Protein AF-0000000077039462 (afdb_homodimer)

Sequence (284 aa):
MQKVILPFLSGFLAALFFREATLALLHTADLIAAAGFSTQPFAPLGIPEFVANALISACFAIPMAWLLRVSPEREAPWIGALLFGGIVLTAARVFAIDPLRGLWPSGNMMPVLAAGFAANAVWGFGALVFMRAFMSDDAGEDMQKVILPFLSGFLAALFFREATLALLHTADLIAAAGFSTQPFAPLGIPEFVANALISACFAIPMAWLLRVSPEREAPWIGALLFGGIVLTAARVFAIDPLRGLWPSGNMMPVLAAGFAANAVWGFGALVFMRAFMSDDAGED

Foldseek 3Di:
DCLLVLLLVQLLVLLVPQLLVLQQVCVVVVLDVDHRQAQQQQPPVGGGPSNVLSNVRSNLSNVLCVVQVDDLVDDQPQVSLLCCQLPVVLCCCQPPRCVVVVHHDDDDCPSVSVSNSNSRSRSSNRSSVSSNVVNVVVVVVD/DCLLVLLLVQLLVLLVPQLLVLQQVCVVVVLDVDHRQAQQQQPPVGGGPSNVLSNVSSNLSNVLCVVQVDDLVDDQPQVSLLCCQLPVVLCCCQPPRCVVVVHHDDDDCPSVSVSNSNSRSRSSNRSSVSSNVVNVVVVVVD

Secondary structure (DSSP, 8-state):
-HHHHHHHHHHHHHIIIIIHHHHHHHHHTTS-SSPSS--SEETTTTEEHHHHHHHHHHHHHHHHHHHTT--TTS---HHHHHHIIIIIIHHHIIIIIHHHTT----S--HHHHHHHHHHHHHHHHHHHHHHHHHHHHHHTT-/-HHHHHHHHHHHHHIIIIIHHHHHHHHHTTS-SSPSS--SEETTTTEEHHHHHHHHHHHHHHHHHHHTT--TTS---HHHHHHIIIIIIHHHIIIIIHHHTT----S--HHHHHHHHHHHHHHHHHHHHHHHHHHHHHHTT-

Solvent-accessible surface area (backbone atoms only — not comparable to full-atom values): 13965 Å² total; per-residue (Å²): 108,71,75,48,50,47,31,28,52,17,15,30,50,9,32,55,27,29,18,27,22,41,35,32,49,39,22,70,69,66,69,41,86,62,61,38,66,41,68,54,62,32,79,86,79,58,44,36,32,44,58,54,51,16,55,56,45,8,57,53,25,32,57,48,39,61,75,65,58,70,48,85,86,40,64,71,56,59,66,58,29,25,47,46,19,19,46,53,51,37,48,45,39,65,72,44,50,30,50,75,66,69,48,65,96,66,80,86,46,59,62,58,49,52,50,45,27,52,20,27,16,41,18,21,41,32,20,49,37,42,41,38,23,54,48,50,39,54,57,58,74,106,109,71,74,47,50,47,30,27,52,18,15,30,50,8,31,56,26,29,18,28,23,42,35,32,50,37,22,69,69,66,69,40,86,60,60,38,64,42,67,55,62,32,78,86,78,59,44,35,33,44,58,54,50,17,54,55,45,8,59,53,25,34,58,48,39,62,73,65,57,68,48,85,85,40,66,71,57,58,66,58,28,24,47,47,18,20,47,53,51,38,48,44,38,66,71,43,52,30,51,74,66,69,47,63,95,64,80,87,46,58,61,59,48,52,51,43,26,52,21,26,15,41,19,22,40,31,19,50,37,42,42,39,23,55,49,49,39,56,57,57,73,106

Nearest PDB structures (foldseek):
  4pir-assembly1_E  TM=2.079E-01  e=4.501E+00  Mus musculus
  8b17-assembly1_A  TM=2.547E-01  e=8.920E+00  Escherichia coli
  4pir-assembly1_E  TM=2.079E-01  e=3.740E+00  Mus musculus

Organism: Burkholderia multivorans (strain ATCC 17616 / 249) (NCBI:txid395019)

pLDDT: mean 91.42, std 10.92, range [45.16, 98.94]

Structure (mmCIF, N/CA/C/O backbone):
data_AF-0000000077039462-model_v1
#
loop_
_entity.id
_entity.type
_entity.pdbx_description
1 polymer 'ABC-type transport system permease component'
#
loop_
_atom_site.group_PDB
_atom_site.id
_atom_site.type_symbol
_atom_site.label_atom_id
_atom_site.label_alt_id
_atom_site.label_comp_id
_atom_site.label_asym_id
_atom_site.label_entity_id
_atom_site.label_seq_id
_atom_site.pdbx_PDB_ins_code
_atom_site.Cartn_x
_atom_site.Cartn_y
_atom_site.Cartn_z
_atom_site.occupancy
_atom_site.B_iso_or_equiv
_atom_site.auth_seq_id
_atom_site.auth_comp_id
_atom_site.auth_asym_id
_atom_site.auth_atom_id
_atom_site.pdbx_PDB_model_num
ATOM 1 N N . MET A 1 1 ? 14.711 11.125 18.922 1 50.84 1 MET A N 1
ATOM 2 C CA . MET A 1 1 ? 14.242 9.758 18.719 1 50.84 1 MET A CA 1
ATOM 3 C C . MET A 1 1 ? 13.102 9.719 17.703 1 50.84 1 MET A C 1
ATOM 5 O O . MET A 1 1 ? 13.117 8.906 16.781 1 50.84 1 MET A O 1
ATOM 9 N N . GLN A 1 2 ? 12.25 10.672 17.688 1 70.94 2 GLN A N 1
ATOM 10 C CA . GLN A 1 2 ? 11.094 10.766 16.812 1 70.94 2 GLN A CA 1
ATOM 11 C C . GLN A 1 2 ? 11.523 11.008 15.367 1 70.94 2 GLN A C 1
ATOM 13 O O . GLN A 1 2 ? 10.898 10.5 14.43 1 70.94 2 GLN A O 1
ATOM 18 N N . LYS A 1 3 ? 12.789 11.375 15.367 1 87 3 LYS A N 1
ATOM 19 C CA . LYS A 1 3 ? 13.281 11.766 14.047 1 87 3 LYS A CA 1
ATOM 20 C C . LYS A 1 3 ? 13.781 10.547 13.266 1 87 3 LYS A C 1
ATOM 22 O O . LYS A 1 3 ? 13.922 10.602 12.047 1 87 3 LYS A O 1
ATOM 27 N N . VAL A 1 4 ? 13.977 9.516 13.945 1 91.62 4 VAL A N 1
ATOM 28 C CA . VAL A 1 4 ? 14.5 8.305 13.312 1 91.62 4 VAL A CA 1
ATOM 29 C C . VAL A 1 4 ? 13.398 7.254 13.219 1 91.62 4 VAL A C 1
ATOM 31 O O . VAL A 1 4 ? 13.297 6.535 12.227 1 91.62 4 VAL A O 1
ATOM 34 N N . ILE A 1 5 ? 12.617 7.188 14.203 1 96.06 5 ILE A N 1
ATOM 35 C CA . ILE A 1 5 ? 11.625 6.129 14.312 1 96.06 5 ILE A CA 1
ATOM 36 C C . ILE A 1 5 ? 10.539 6.32 13.25 1 96.06 5 ILE A C 1
ATOM 38 O O . ILE A 1 5 ? 10.117 5.359 12.609 1 96.06 5 ILE A O 1
ATOM 42 N N . LEU A 1 6 ? 10.156 7.559 13.086 1 96.94 6 LEU A N 1
ATOM 43 C CA . LEU A 1 6 ? 9.07 7.828 12.156 1 96.94 6 LEU 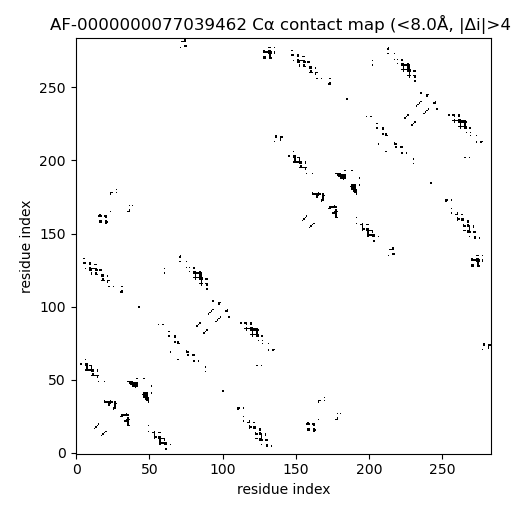A CA 1
ATOM 44 C C . LEU A 1 6 ? 9.469 7.461 10.734 1 96.94 6 LEU A C 1
ATOM 46 O O . LEU A 1 6 ? 8.766 6.707 10.055 1 96.94 6 LEU A O 1
ATOM 50 N N . PRO A 1 7 ? 10.625 7.988 10.336 1 98.12 7 PRO A N 1
ATOM 51 C CA . PRO A 1 7 ? 11.023 7.586 8.984 1 98.12 7 PRO A CA 1
ATOM 52 C C . PRO A 1 7 ? 11.281 6.082 8.867 1 98.12 7 PRO A C 1
ATOM 54 O O . PRO A 1 7 ? 10.922 5.469 7.863 1 98.12 7 PRO A O 1
ATOM 57 N N . PHE A 1 8 ? 11.859 5.492 9.875 1 98.69 8 PHE A N 1
ATOM 58 C CA . PHE A 1 8 ? 12.125 4.059 9.852 1 98.69 8 PHE A CA 1
ATOM 59 C C . PHE A 1 8 ? 10.828 3.268 9.703 1 98.69 8 PHE A C 1
ATOM 61 O O . PHE A 1 8 ? 10.727 2.391 8.844 1 98.69 8 PHE A O 1
ATOM 68 N N . LEU A 1 9 ? 9.867 3.592 10.492 1 98.5 9 LEU A N 1
ATOM 69 C CA . LEU A 1 9 ? 8.578 2.908 10.453 1 98.5 9 LEU A CA 1
ATOM 70 C C . LEU A 1 9 ? 7.879 3.141 9.117 1 98.5 9 LEU A C 1
ATOM 72 O O . LEU A 1 9 ? 7.297 2.213 8.547 1 98.5 9 LEU A O 1
ATOM 76 N N . SER A 1 10 ? 7.926 4.324 8.664 1 98.75 10 SER A N 1
ATOM 77 C CA . SER A 1 10 ? 7.289 4.684 7.402 1 98.75 10 SER A CA 1
ATOM 78 C C . SER A 1 10 ? 7.91 3.928 6.234 1 98.75 10 SER A C 1
ATOM 80 O O . SER A 1 10 ? 7.199 3.434 5.355 1 98.75 10 SER A O 1
ATOM 82 N N . GLY A 1 11 ? 9.25 3.885 6.266 1 98.81 11 GLY A N 1
ATOM 83 C CA . GLY A 1 11 ? 9.945 3.129 5.234 1 98.81 11 GLY A CA 1
ATOM 84 C C . GLY A 1 11 ? 9.617 1.646 5.262 1 98.81 11 GLY A C 1
ATOM 85 O O . GLY A 1 11 ? 9.469 1.019 4.211 1 98.81 11 GLY A O 1
ATOM 86 N N . PHE A 1 12 ? 9.516 1.121 6.449 1 98.88 12 PHE A N 1
ATOM 87 C CA . PHE A 1 12 ? 9.172 -0.286 6.625 1 98.88 12 PHE A CA 1
ATOM 88 C C . PHE A 1 12 ? 7.785 -0.58 6.059 1 98.88 12 PHE A C 1
ATOM 90 O O . PHE A 1 12 ? 7.613 -1.514 5.273 1 98.88 12 PHE A O 1
ATOM 97 N N . LEU A 1 13 ? 6.844 0.212 6.422 1 98.81 13 LEU A N 1
ATOM 98 C CA . LEU A 1 13 ? 5.473 0.024 5.965 1 98.81 13 LEU A CA 1
ATOM 99 C C . LEU A 1 13 ? 5.359 0.258 4.461 1 98.81 13 LEU A C 1
ATOM 101 O O . LEU A 1 13 ? 4.59 -0.42 3.779 1 98.81 13 LEU A O 1
ATOM 105 N N . ALA A 1 14 ? 6.137 1.18 3.971 1 98.94 14 ALA A N 1
ATOM 106 C CA . ALA A 1 14 ? 6.113 1.468 2.539 1 98.94 14 ALA A CA 1
ATOM 107 C C . ALA A 1 14 ? 6.602 0.267 1.73 1 98.94 14 ALA A C 1
ATOM 109 O O . ALA A 1 14 ? 6.113 0.016 0.626 1 98.94 14 ALA A O 1
ATOM 110 N N . ALA A 1 15 ? 7.562 -0.417 2.246 1 98.75 15 ALA A N 1
ATOM 111 C CA . ALA A 1 15 ? 8.062 -1.608 1.563 1 98.75 15 ALA A CA 1
ATOM 112 C C . ALA A 1 15 ? 6.977 -2.678 1.469 1 98.75 15 ALA A C 1
ATOM 114 O O . ALA A 1 15 ? 6.812 -3.312 0.425 1 98.75 15 ALA A O 1
ATOM 115 N N . LEU A 1 16 ? 6.203 -2.789 2.527 1 98.12 16 LEU A N 1
ATOM 116 C CA . LEU A 1 16 ? 5.188 -3.836 2.6 1 98.12 16 LEU A CA 1
ATOM 117 C C . LEU A 1 16 ? 3.973 -3.475 1.752 1 98.12 16 LEU A C 1
ATOM 119 O O . LEU A 1 16 ? 3.459 -4.312 1.008 1 98.12 16 LEU A O 1
ATOM 123 N N . PHE A 1 17 ? 3.6 -2.209 1.732 1 98.69 17 PHE A N 1
ATOM 124 C CA . PHE A 1 17 ? 2.311 -1.856 1.148 1 98.69 17 PHE A CA 1
ATOM 125 C C . PHE A 1 17 ? 2.492 -1.258 -0.242 1 98.69 17 PHE A C 1
ATOM 127 O O . PHE A 1 17 ? 1.622 -1.399 -1.103 1 98.69 17 PHE A O 1
ATOM 134 N N . PHE A 1 18 ? 3.598 -0.636 -0.448 1 98.81 18 PHE A N 1
ATOM 135 C CA . PHE A 1 18 ? 3.742 0.075 -1.713 1 98.81 18 PHE A CA 1
ATOM 136 C C . PHE A 1 18 ? 4.68 -0.677 -2.652 1 98.81 18 PHE A C 1
ATOM 138 O O . PHE A 1 18 ? 4.293 -1.029 -3.77 1 98.81 18 PHE A O 1
ATOM 145 N N . ARG A 1 19 ? 5.816 -0.975 -2.16 1 98.56 19 ARG A N 1
ATOM 146 C CA . ARG A 1 19 ? 6.777 -1.653 -3.021 1 98.56 19 ARG A CA 1
ATOM 147 C C . ARG A 1 19 ? 6.277 -3.039 -3.418 1 98.56 19 ARG A C 1
ATOM 149 O O . ARG A 1 19 ? 6.238 -3.373 -4.602 1 98.56 19 ARG A O 1
ATOM 156 N N . GLU A 1 20 ? 5.922 -3.838 -2.451 1 97.88 20 GLU A N 1
ATOM 157 C CA . GLU A 1 20 ? 5.477 -5.199 -2.723 1 97.88 20 GLU A CA 1
ATOM 158 C C . GLU A 1 20 ? 4.188 -5.207 -3.543 1 97.88 20 GLU A C 1
ATOM 160 O O . GLU A 1 20 ? 3.996 -6.07 -4.402 1 97.88 20 GLU A O 1
ATOM 165 N N . ALA A 1 21 ? 3.303 -4.273 -3.234 1 97.5 21 ALA A N 1
ATOM 166 C CA . ALA A 1 21 ? 2.086 -4.152 -4.031 1 97.5 21 ALA A CA 1
ATOM 167 C C . ALA A 1 21 ? 2.414 -3.836 -5.488 1 97.5 21 ALA A C 1
ATOM 169 O O . ALA A 1 21 ? 1.767 -4.352 -6.402 1 97.5 21 ALA A O 1
ATOM 170 N N . THR A 1 22 ? 3.369 -3.006 -5.688 1 97.94 22 THR A N 1
ATOM 171 C CA . THR A 1 22 ? 3.781 -2.646 -7.043 1 97.94 22 THR A CA 1
ATOM 172 C C . THR A 1 22 ? 4.352 -3.859 -7.773 1 97.94 22 THR A C 1
ATOM 174 O O . THR A 1 22 ? 4.008 -4.105 -8.93 1 97.94 22 THR A O 1
ATOM 177 N N . LEU A 1 23 ? 5.145 -4.613 -7.137 1 96.31 23 LEU A N 1
ATOM 178 C CA . LEU A 1 23 ? 5.703 -5.82 -7.734 1 96.31 23 LEU A CA 1
ATOM 179 C C . LEU A 1 23 ? 4.602 -6.816 -8.078 1 96.31 23 LEU A C 1
ATOM 181 O O . LEU A 1 23 ? 4.625 -7.426 -9.148 1 96.31 23 LEU A O 1
ATOM 185 N N . ALA A 1 24 ? 3.695 -6.945 -7.145 1 96.12 24 ALA A N 1
ATOM 186 C CA . ALA A 1 24 ? 2.574 -7.852 -7.387 1 96.12 24 ALA A CA 1
ATOM 187 C C . ALA A 1 24 ? 1.74 -7.387 -8.578 1 96.12 24 ALA A C 1
ATOM 189 O O . ALA A 1 24 ? 1.28 -8.203 -9.375 1 96.12 24 ALA A O 1
ATOM 190 N N . LEU A 1 25 ? 1.529 -6.133 -8.664 1 95.94 25 LEU A N 1
ATOM 191 C CA . LEU A 1 25 ? 0.774 -5.57 -9.773 1 95.94 25 LEU A CA 1
ATOM 192 C C . LEU A 1 25 ? 1.5 -5.801 -11.094 1 95.94 25 LEU A C 1
ATOM 194 O O . LEU A 1 25 ? 0.875 -6.148 -12.102 1 95.94 25 LEU A O 1
ATOM 198 N N . LEU A 1 26 ? 2.777 -5.555 -11.156 1 95.5 26 LEU A N 1
ATOM 199 C CA . LEU A 1 26 ? 3.568 -5.781 -12.359 1 95.5 26 LEU A CA 1
ATOM 200 C C . LEU A 1 26 ? 3.531 -7.25 -12.766 1 95.5 26 LEU A C 1
ATOM 202 O O . LEU A 1 26 ? 3.475 -7.566 -13.961 1 95.5 26 LEU A O 1
ATOM 206 N N . HIS A 1 27 ? 3.609 -8.109 -11.805 1 93.25 27 HIS A N 1
ATOM 207 C CA . HIS A 1 27 ? 3.494 -9.539 -12.07 1 93.25 27 HIS A CA 1
ATOM 208 C C . HIS A 1 27 ? 2.133 -9.883 -12.664 1 93.25 27 HIS A C 1
ATOM 210 O O . HIS A 1 27 ? 2.049 -10.633 -13.641 1 93.25 27 HIS A O 1
ATOM 216 N N . THR A 1 28 ? 1.133 -9.375 -12.031 1 93.81 28 THR A N 1
ATOM 217 C CA . THR A 1 28 ? -0.227 -9.586 -12.516 1 93.81 28 THR A CA 1
ATOM 218 C C . THR A 1 28 ? -0.375 -9.094 -13.953 1 93.81 28 THR A C 1
ATOM 220 O O . THR A 1 28 ? -1.104 -9.695 -14.75 1 93.81 28 THR A O 1
ATOM 223 N N . ALA A 1 29 ? 0.294 -8.016 -14.297 1 93.5 29 ALA A N 1
ATOM 224 C CA . ALA A 1 29 ? 0.272 -7.457 -15.648 1 93.5 29 ALA A CA 1
ATOM 225 C C . ALA A 1 29 ? 1.199 -8.234 -16.578 1 93.5 29 ALA A C 1
ATOM 227 O O . ALA A 1 29 ? 1.376 -7.863 -17.734 1 93.5 29 ALA A O 1
ATOM 228 N N . ASP A 1 30 ? 1.86 -9.234 -16.062 1 92.62 30 ASP A N 1
ATOM 229 C CA . ASP A 1 30 ? 2.744 -10.117 -16.828 1 92.62 30 ASP A CA 1
ATOM 230 C C . ASP A 1 30 ? 3.98 -9.367 -17.312 1 92.62 30 ASP A C 1
ATOM 232 O O . ASP A 1 30 ? 4.492 -9.641 -18.406 1 92.62 30 ASP A O 1
ATOM 236 N N . LEU A 1 31 ? 4.34 -8.383 -16.547 1 91.12 31 LEU A N 1
ATOM 237 C CA . LEU A 1 31 ? 5.52 -7.613 -16.922 1 91.12 31 LEU A CA 1
ATOM 238 C C . LEU A 1 31 ? 6.773 -8.188 -16.281 1 91.12 31 LEU A C 1
ATOM 240 O O . LEU A 1 31 ? 7.887 -7.922 -16.734 1 91.12 31 LEU A O 1
ATOM 244 N N . ILE A 1 32 ? 6.543 -8.953 -15.203 1 89.06 32 ILE A N 1
ATOM 245 C CA . ILE A 1 32 ? 7.656 -9.641 -14.555 1 89.06 32 ILE A CA 1
ATOM 246 C C . ILE A 1 32 ? 7.219 -11.039 -14.117 1 89.06 32 ILE A C 1
ATOM 248 O O . ILE A 1 32 ? 6.023 -11.289 -13.93 1 89.06 32 ILE A O 1
ATOM 252 N N . ALA A 1 33 ? 8.117 -11.883 -13.953 1 87.19 33 ALA A N 1
ATOM 253 C CA . ALA A 1 33 ? 7.82 -13.258 -13.555 1 87.19 33 ALA A CA 1
ATOM 254 C C . ALA A 1 33 ? 7.621 -13.359 -12.047 1 87.19 33 ALA A C 1
ATOM 256 O O . ALA A 1 33 ? 6.719 -14.062 -11.578 1 87.19 33 ALA A O 1
ATOM 257 N N . ALA A 1 34 ? 8.438 -12.68 -11.336 1 82.69 34 ALA A N 1
ATOM 258 C CA . ALA A 1 34 ? 8.398 -12.789 -9.875 1 82.69 34 ALA A CA 1
ATOM 259 C C . ALA A 1 34 ? 7.137 -12.141 -9.312 1 82.69 34 ALA A C 1
ATOM 261 O O . ALA A 1 34 ? 6.73 -11.062 -9.766 1 82.69 34 ALA A O 1
ATOM 262 N N . ALA A 1 35 ? 6.594 -12.852 -8.289 1 86.12 35 ALA A N 1
ATOM 263 C CA . ALA A 1 35 ? 5.438 -12.312 -7.57 1 86.12 35 ALA A CA 1
ATOM 264 C C . ALA A 1 35 ? 5.879 -11.438 -6.402 1 86.12 35 ALA A C 1
ATOM 266 O O . ALA A 1 35 ? 7.055 -11.422 -6.035 1 86.12 35 ALA A O 1
ATOM 267 N N . GLY A 1 36 ? 5.133 -10.336 -6.07 1 89.38 36 GLY A N 1
ATOM 268 C CA . GLY A 1 36 ? 5.363 -9.625 -4.824 1 89.38 36 GLY A CA 1
ATOM 269 C C . GLY A 1 36 ? 5.438 -10.539 -3.619 1 89.38 36 GLY A C 1
ATOM 270 O O . GLY A 1 36 ? 5.066 -11.719 -3.703 1 89.38 36 GLY A O 1
ATOM 271 N N . PHE A 1 37 ? 6.242 -10.102 -2.496 1 95.88 37 PHE A N 1
ATOM 272 C CA . PHE A 1 37 ? 6.328 -10.812 -1.226 1 95.88 37 PHE A CA 1
ATOM 273 C C . PHE A 1 37 ? 7.094 -12.125 -1.39 1 95.88 37 PHE A C 1
ATOM 275 O O . PHE A 1 37 ? 6.621 -13.18 -0.964 1 95.88 37 PHE A O 1
ATOM 282 N N . SER A 1 38 ? 8.242 -12.062 -2.035 1 93.62 38 SER A N 1
ATOM 283 C CA . SER A 1 38 ? 9.094 -13.234 -2.234 1 93.62 38 SER A CA 1
ATOM 284 C C . SER A 1 38 ? 9.539 -13.828 -0.903 1 93.62 38 SER A C 1
ATOM 286 O O . SER A 1 38 ? 10.023 -13.109 -0.027 1 93.62 38 SER A O 1
ATOM 288 N N . THR A 1 39 ? 9.391 -15.141 -0.811 1 94.75 39 THR A N 1
ATOM 289 C CA . THR A 1 39 ? 9.773 -15.828 0.417 1 94.75 39 THR A CA 1
ATOM 290 C C . THR A 1 39 ? 11.102 -16.547 0.234 1 94.75 39 THR A C 1
ATOM 292 O O . THR A 1 39 ? 11.5 -17.359 1.081 1 94.75 39 THR A O 1
ATOM 295 N N . GLN A 1 40 ? 11.734 -16.312 -0.95 1 92.19 40 GLN A N 1
ATOM 296 C CA . GLN A 1 40 ? 13.078 -16.859 -1.122 1 92.19 40 GLN A CA 1
ATOM 297 C C . GLN A 1 40 ? 14.008 -16.375 -0.009 1 92.19 40 GLN A C 1
ATOM 299 O O . GLN A 1 40 ? 13.953 -15.227 0.407 1 92.19 40 GLN A O 1
ATOM 304 N N . PRO A 1 41 ? 14.828 -17.281 0.461 1 92.44 41 PRO A N 1
ATOM 305 C CA . PRO A 1 41 ? 15.734 -16.875 1.545 1 92.44 41 PRO A CA 1
ATOM 306 C C . PRO A 1 41 ? 16.719 -15.797 1.125 1 92.44 41 PRO A C 1
ATOM 308 O O . PRO A 1 41 ? 17.344 -15.898 0.064 1 92.44 41 PRO A O 1
ATOM 311 N N . PHE A 1 42 ? 16.781 -14.766 1.948 1 91.12 42 PHE A N 1
ATOM 312 C CA . PHE A 1 42 ? 17.734 -13.68 1.731 1 91.12 42 PHE A CA 1
ATOM 313 C C . PHE A 1 42 ? 19.078 -14.008 2.365 1 91.12 42 PHE A C 1
ATOM 315 O O . PHE A 1 42 ? 19.219 -13.953 3.588 1 91.12 42 PHE A O 1
ATOM 322 N N . ALA A 1 43 ? 20.078 -14.422 1.535 1 86.44 43 ALA A N 1
ATOM 323 C CA . ALA A 1 43 ? 21.391 -14.797 2.051 1 86.44 43 ALA A CA 1
ATOM 324 C C . ALA A 1 43 ? 22.125 -13.586 2.629 1 86.44 43 ALA A C 1
ATOM 326 O O . ALA A 1 43 ? 22.031 -12.484 2.086 1 86.44 43 ALA A O 1
ATOM 327 N N . PRO A 1 44 ? 22.719 -13.617 3.717 1 84.44 44 PRO A N 1
ATOM 328 C CA . PRO A 1 44 ? 23.016 -14.797 4.543 1 84.44 44 PRO A CA 1
ATOM 329 C C . PRO A 1 44 ? 22.031 -14.953 5.707 1 84.44 44 PRO A C 1
ATOM 331 O O . PRO A 1 44 ? 22.141 -15.914 6.473 1 84.44 44 PRO A O 1
ATOM 334 N N . LEU A 1 45 ? 21.109 -14.125 5.871 1 86.44 45 LEU A N 1
ATOM 335 C CA . LEU A 1 45 ? 20.219 -14.109 7.039 1 86.44 45 LEU A CA 1
ATOM 336 C C . LEU A 1 45 ? 19.25 -15.273 6.992 1 86.44 45 LEU A C 1
ATOM 338 O O . LEU A 1 45 ? 18.828 -15.781 8.039 1 86.44 45 LEU A O 1
ATOM 342 N N . GLY A 1 46 ? 18.812 -15.609 5.801 1 91.94 46 GLY A N 1
ATOM 343 C CA . GLY A 1 46 ? 17.922 -16.734 5.652 1 91.94 46 GLY A CA 1
ATOM 344 C C . GLY A 1 46 ? 16.469 -16.391 5.875 1 91.94 46 GLY A C 1
ATOM 345 O O . GLY A 1 46 ? 15.609 -17.266 5.969 1 91.94 46 GLY A O 1
ATOM 346 N N . ILE A 1 47 ? 16.141 -15.133 6.105 1 94.81 47 ILE A N 1
ATOM 347 C CA . ILE A 1 47 ? 14.758 -14.688 6.25 1 94.81 47 ILE A CA 1
ATOM 348 C C . ILE A 1 47 ? 14.156 -14.43 4.871 1 94.81 47 ILE A C 1
ATOM 350 O O . ILE A 1 47 ? 14.883 -14.273 3.887 1 94.81 47 ILE A O 1
ATOM 354 N N . PRO A 1 48 ? 12.828 -14.391 4.852 1 95.94 48 PRO A N 1
ATOM 355 C CA . PRO A 1 48 ? 12.219 -14.125 3.549 1 95.94 48 PRO A CA 1
ATOM 356 C C . PRO A 1 48 ? 12.727 -12.836 2.912 1 95.94 48 PRO A C 1
ATOM 358 O O . PRO A 1 48 ? 12.914 -11.828 3.605 1 95.94 48 PRO A O 1
ATOM 361 N N . GLU A 1 49 ? 12.898 -12.844 1.667 1 94.75 49 GLU A N 1
ATOM 362 C CA . GLU A 1 49 ? 13.477 -11.727 0.928 1 94.75 49 GLU A CA 1
ATOM 363 C C . GLU A 1 49 ? 12.656 -10.453 1.129 1 94.75 49 GLU A C 1
ATOM 365 O O . GLU A 1 49 ? 13.211 -9.359 1.266 1 94.75 49 GLU A O 1
ATOM 370 N N . PHE A 1 50 ? 11.328 -10.547 1.146 1 96.25 50 PHE A N 1
ATOM 371 C CA . PHE A 1 50 ? 10.516 -9.344 1.252 1 96.25 50 PHE A CA 1
ATOM 372 C C . PHE A 1 50 ? 10.672 -8.703 2.629 1 96.25 50 PHE A C 1
ATOM 374 O O . PHE A 1 50 ? 10.555 -7.488 2.773 1 96.25 50 PHE A O 1
ATOM 381 N N . VAL A 1 51 ? 10.953 -9.5 3.65 1 97.31 51 VAL A N 1
ATOM 382 C CA . VAL A 1 51 ? 11.164 -8.977 4.996 1 97.31 51 VAL A CA 1
ATOM 383 C C . VAL A 1 51 ? 12.531 -8.289 5.074 1 97.31 51 VAL A C 1
ATOM 385 O O . VAL A 1 51 ? 12.648 -7.191 5.625 1 97.31 51 VAL A O 1
ATOM 388 N N . ALA A 1 52 ? 13.523 -8.945 4.539 1 96.25 52 ALA A N 1
ATOM 389 C CA . ALA A 1 52 ? 14.859 -8.359 4.512 1 96.25 52 ALA A CA 1
ATOM 390 C C . ALA A 1 52 ? 14.859 -7.031 3.76 1 96.25 52 ALA A C 1
ATOM 392 O O . ALA A 1 52 ? 15.43 -6.043 4.227 1 96.25 52 ALA A O 1
ATOM 393 N N . ASN A 1 53 ? 14.211 -7 2.623 1 95.62 53 ASN A N 1
ATOM 394 C CA . ASN A 1 53 ? 14.109 -5.785 1.822 1 95.62 53 ASN A CA 1
ATOM 395 C C . ASN A 1 53 ? 13.367 -4.68 2.57 1 95.62 53 ASN A C 1
ATOM 397 O O . ASN A 1 53 ? 13.711 -3.504 2.449 1 95.62 53 ASN A O 1
ATOM 401 N N . ALA A 1 54 ? 12.336 -5.09 3.309 1 98.25 54 ALA A N 1
ATOM 402 C CA . ALA A 1 54 ? 11.578 -4.105 4.078 1 98.25 54 ALA A CA 1
ATOM 403 C C . ALA A 1 54 ? 12.445 -3.461 5.152 1 98.25 54 ALA A C 1
ATOM 405 O O . ALA A 1 54 ? 12.391 -2.246 5.355 1 98.25 54 ALA A O 1
ATOM 406 N N . LEU A 1 55 ? 13.258 -4.25 5.789 1 98 55 LEU A N 1
ATOM 407 C CA . LEU A 1 55 ? 14.133 -3.746 6.84 1 98 55 LEU A CA 1
ATOM 408 C C . LEU A 1 55 ? 15.219 -2.854 6.254 1 98 55 LEU A C 1
ATOM 410 O O . LEU A 1 55 ? 15.492 -1.772 6.777 1 98 55 LEU A O 1
ATOM 414 N N . ILE A 1 56 ? 15.812 -3.236 5.184 1 97.12 56 ILE A N 1
ATOM 415 C CA . ILE A 1 56 ? 16.875 -2.473 4.535 1 97.12 56 ILE A CA 1
ATOM 416 C C . ILE A 1 56 ? 16.312 -1.142 4.035 1 97.12 56 ILE A C 1
ATOM 418 O O . ILE A 1 56 ? 16.906 -0.087 4.266 1 97.12 56 ILE A O 1
ATOM 422 N N . SER A 1 57 ? 15.188 -1.205 3.365 1 97.94 57 SER A N 1
ATOM 423 C CA . SER A 1 57 ? 14.617 0.024 2.826 1 97.94 57 SER A CA 1
ATOM 424 C C . SER A 1 57 ? 14.18 0.966 3.943 1 97.94 57 SER A C 1
ATOM 426 O O . SER A 1 57 ? 14.219 2.188 3.783 1 97.94 57 SER A O 1
ATOM 428 N N . ALA A 1 58 ? 13.75 0.371 5.07 1 98.62 58 ALA A N 1
ATOM 429 C CA . ALA A 1 58 ? 13.398 1.187 6.23 1 98.62 58 ALA A CA 1
ATOM 430 C C . ALA A 1 58 ? 14.562 2.07 6.656 1 98.62 58 ALA A C 1
ATOM 432 O O . ALA A 1 58 ? 14.367 3.236 7.012 1 98.62 58 ALA A O 1
ATOM 433 N N . CYS A 1 59 ? 15.75 1.577 6.594 1 98.31 59 CYS A N 1
ATOM 434 C CA . CYS A 1 59 ? 16.938 2.33 6.965 1 98.31 59 CYS A CA 1
ATOM 435 C C . CYS A 1 59 ? 17.188 3.488 6 1 98.31 59 CYS A C 1
ATOM 437 O O . CYS A 1 59 ? 17.625 4.562 6.414 1 98.31 59 CYS A O 1
ATOM 439 N N . PHE A 1 60 ? 16.844 3.293 4.762 1 98.56 60 PHE A N 1
ATOM 440 C CA . PHE A 1 60 ? 17.078 4.316 3.75 1 98.56 60 PHE A CA 1
ATOM 441 C C . PHE A 1 60 ? 16.047 5.445 3.875 1 98.56 60 PHE A C 1
ATOM 443 O O . PHE A 1 60 ? 16.25 6.531 3.326 1 98.56 60 PHE A O 1
ATOM 450 N N . ALA A 1 61 ? 14.945 5.16 4.59 1 98.81 61 ALA A N 1
ATOM 451 C CA . ALA A 1 61 ? 13.945 6.207 4.785 1 98.81 61 ALA A CA 1
ATOM 452 C C . ALA A 1 61 ? 14.484 7.316 5.684 1 98.81 61 ALA A C 1
ATOM 454 O O . ALA A 1 61 ? 14.047 8.469 5.59 1 98.81 61 ALA A O 1
ATOM 455 N N . ILE A 1 62 ? 15.422 6.988 6.523 1 98.5 62 ILE A N 1
ATOM 456 C CA . ILE A 1 62 ? 15.984 7.953 7.461 1 98.5 62 ILE A CA 1
ATOM 457 C C . ILE A 1 62 ? 16.766 9.016 6.699 1 98.5 62 ILE A C 1
ATOM 459 O O . ILE A 1 62 ? 16.469 10.211 6.793 1 98.5 62 ILE A O 1
ATOM 463 N N . PRO A 1 63 ? 17.797 8.602 5.922 1 98.25 63 PRO A N 1
ATOM 464 C CA . PRO A 1 63 ? 18.5 9.641 5.168 1 98.25 63 PRO A CA 1
ATOM 465 C C . PRO A 1 63 ? 17.609 10.328 4.141 1 98.25 63 PRO A C 1
ATOM 467 O O . PRO A 1 63 ? 17.812 11.5 3.814 1 98.25 63 PRO A O 1
ATOM 470 N N . MET A 1 64 ? 16.594 9.656 3.588 1 98.69 64 MET A N 1
ATOM 471 C CA . MET A 1 64 ? 15.656 10.312 2.676 1 98.69 64 MET A CA 1
ATOM 472 C C . MET A 1 64 ? 14.953 11.477 3.361 1 98.69 64 MET A C 1
ATOM 474 O O . MET A 1 64 ? 14.875 12.57 2.805 1 98.69 64 MET A O 1
ATOM 478 N N . ALA A 1 65 ? 14.422 11.164 4.52 1 98.25 65 ALA A N 1
ATOM 479 C CA . ALA A 1 65 ? 13.734 12.203 5.27 1 98.25 65 ALA A CA 1
ATOM 480 C C . ALA A 1 65 ? 14.648 13.391 5.539 1 98.25 65 ALA A C 1
ATOM 482 O O . ALA A 1 65 ? 14.234 14.547 5.441 1 98.25 65 ALA A O 1
ATOM 483 N N . TRP A 1 66 ? 15.93 13.062 5.949 1 97.81 66 TRP A N 1
ATOM 484 C CA . TRP A 1 66 ? 16.922 14.094 6.234 1 97.81 66 TRP A CA 1
ATOM 485 C C . TRP A 1 66 ? 17.266 14.883 4.977 1 97.81 66 TRP A C 1
ATOM 487 O O . TRP A 1 66 ? 17.25 16.109 4.988 1 97.81 66 TRP A O 1
ATOM 497 N N . LEU A 1 67 ? 17.516 14.203 3.895 1 97.94 67 LEU A N 1
ATOM 498 C CA . LEU A 1 67 ? 17.938 14.82 2.643 1 97.94 67 LEU A CA 1
ATOM 499 C C . LEU A 1 67 ? 16.828 15.711 2.076 1 97.94 67 LEU A C 1
ATOM 501 O O . LEU A 1 67 ? 17.109 16.797 1.571 1 97.94 67 LEU A O 1
ATOM 505 N N . LEU A 1 68 ? 15.617 15.281 2.154 1 97.88 68 LEU A N 1
ATOM 506 C CA . LEU A 1 68 ? 14.508 16 1.543 1 97.88 68 LEU A CA 1
ATOM 507 C C . LEU A 1 68 ? 13.875 16.969 2.533 1 97.88 68 LEU A C 1
ATOM 509 O O . LEU A 1 68 ? 12.914 17.672 2.201 1 97.88 68 LEU A O 1
ATOM 513 N N . ARG A 1 69 ? 14.352 17.031 3.689 1 96.56 69 ARG A N 1
ATOM 514 C CA . ARG A 1 69 ? 13.891 17.938 4.734 1 96.56 69 ARG A CA 1
ATOM 515 C C . ARG A 1 69 ? 12.391 17.812 4.949 1 96.56 69 ARG A C 1
ATOM 517 O O . ARG A 1 69 ? 11.664 18.797 4.941 1 96.56 69 ARG A O 1
ATOM 524 N N . VAL A 1 70 ? 12.023 16.578 5.094 1 95.56 70 VAL A N 1
ATOM 525 C CA . VAL A 1 70 ? 10.602 16.297 5.301 1 95.56 70 VAL A CA 1
ATOM 526 C C . VAL A 1 70 ? 10.148 16.875 6.637 1 95.56 70 VAL A C 1
ATOM 528 O O . VAL A 1 70 ? 10.75 16.609 7.676 1 95.56 70 VAL A O 1
ATOM 531 N N . SER A 1 71 ? 9.211 17.719 6.602 1 92.88 71 SER A N 1
ATOM 532 C CA . SER A 1 71 ? 8.648 18.359 7.785 1 92.88 71 SER A CA 1
ATOM 533 C C . SER A 1 71 ? 7.188 18.75 7.559 1 92.88 71 SER A C 1
ATOM 535 O O . SER A 1 71 ? 6.758 18.938 6.418 1 92.88 71 SER A O 1
ATOM 537 N N . PRO A 1 72 ? 6.473 18.812 8.609 1 88.44 72 PRO A N 1
ATOM 538 C CA . PRO A 1 72 ? 5.074 19.219 8.461 1 88.44 72 PRO A CA 1
ATOM 539 C C . PRO A 1 72 ? 4.934 20.672 7.984 1 88.44 72 PRO A C 1
ATOM 541 O O . PRO A 1 72 ? 3.893 21.047 7.449 1 88.44 72 PRO A O 1
ATOM 544 N N . GLU A 1 73 ? 5.902 21.438 8.141 1 89.88 73 GLU A N 1
ATOM 545 C CA . GLU A 1 73 ? 5.848 22.859 7.844 1 89.88 73 GLU A CA 1
ATOM 546 C C . GLU A 1 73 ? 6.176 23.141 6.379 1 89.88 73 GLU A C 1
ATOM 548 O O . GLU A 1 73 ? 5.953 24.234 5.883 1 89.88 73 GLU A O 1
ATO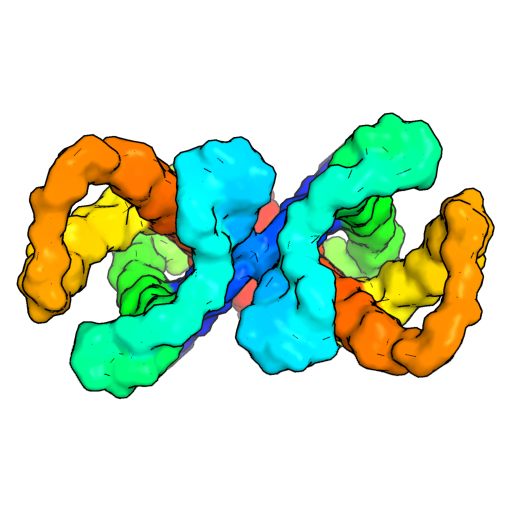M 553 N N . ARG A 1 74 ? 6.637 22.156 5.762 1 91.5 74 ARG A N 1
ATOM 554 C CA . ARG A 1 74 ? 7.047 22.312 4.371 1 91.5 74 ARG A CA 1
ATOM 555 C C . ARG A 1 74 ? 6.148 21.516 3.439 1 91.5 74 ARG A C 1
ATOM 557 O O . ARG A 1 74 ? 5.473 20.578 3.873 1 91.5 74 ARG A O 1
ATOM 564 N N . GLU A 1 75 ? 6.168 21.906 2.252 1 93.75 75 GLU A N 1
ATOM 565 C CA . GLU A 1 75 ? 5.473 21.109 1.244 1 93.75 75 GLU A CA 1
ATOM 566 C C . GLU A 1 75 ? 6.129 19.734 1.077 1 93.75 75 GLU A C 1
ATOM 568 O O . GLU A 1 75 ? 7.352 19.625 1.151 1 93.75 75 GLU A O 1
ATOM 573 N N . ALA A 1 76 ? 5.273 18.828 0.839 1 95.62 76 ALA A N 1
ATOM 574 C CA . ALA A 1 76 ? 5.789 17.469 0.676 1 95.62 76 ALA A CA 1
ATOM 575 C C . ALA A 1 76 ? 6.594 17.344 -0.613 1 95.62 76 ALA A C 1
ATOM 577 O O . ALA A 1 76 ? 6.125 17.719 -1.688 1 95.62 76 ALA A O 1
ATOM 578 N N . PRO A 1 77 ? 7.75 16.844 -0.521 1 97.44 77 PRO A N 1
ATOM 579 C CA . PRO A 1 77 ? 8.594 16.672 -1.708 1 97.44 77 PRO A CA 1
ATOM 580 C C . PRO A 1 77 ? 8.297 15.383 -2.469 1 97.44 77 PRO A C 1
ATOM 582 O O . PRO A 1 77 ? 9.156 14.508 -2.568 1 97.44 77 PRO A O 1
ATOM 585 N N . TRP A 1 78 ? 7.207 15.273 -3.141 1 97.88 78 TRP A N 1
ATOM 586 C CA . TRP A 1 78 ? 6.695 14.07 -3.795 1 97.88 78 TRP A CA 1
ATOM 587 C C . TRP A 1 78 ? 7.668 13.578 -4.859 1 97.88 78 TRP A C 1
ATOM 589 O O . TRP A 1 78 ? 8.016 12.391 -4.891 1 97.88 78 TRP A O 1
ATOM 599 N N . ILE A 1 79 ? 8.148 14.453 -5.688 1 98.19 79 ILE A N 1
ATOM 600 C CA . ILE A 1 79 ? 9.031 14.078 -6.789 1 98.19 79 ILE A CA 1
ATOM 601 C C . ILE A 1 79 ? 10.391 13.648 -6.242 1 98.19 79 ILE A C 1
ATOM 603 O O . ILE A 1 79 ? 10.969 12.664 -6.719 1 98.19 79 ILE A O 1
ATOM 607 N N . GLY A 1 80 ? 10.852 14.391 -5.234 1 98.62 80 GLY A N 1
ATOM 608 C CA . GLY A 1 80 ? 12.102 14.008 -4.59 1 98.62 80 GLY A CA 1
ATOM 609 C C . GLY A 1 80 ? 12.055 12.617 -3.982 1 98.62 80 GLY A C 1
ATOM 610 O O . GLY A 1 80 ? 13.016 11.852 -4.086 1 98.62 80 GLY A O 1
ATOM 611 N N . ALA A 1 81 ? 10.938 12.336 -3.375 1 98.75 81 ALA A N 1
ATOM 612 C CA . ALA A 1 81 ? 10.781 11.031 -2.738 1 98.75 81 ALA A CA 1
ATOM 613 C C . ALA A 1 81 ? 10.766 9.914 -3.777 1 98.75 81 ALA A C 1
ATOM 615 O O . ALA A 1 81 ? 11.398 8.867 -3.588 1 98.75 81 ALA A O 1
ATOM 616 N N . LEU A 1 82 ? 10.039 10.164 -4.887 1 98.75 82 LEU A N 1
ATOM 617 C CA . LEU A 1 82 ? 10 9.195 -5.977 1 98.75 82 LEU A CA 1
ATOM 618 C C . LEU A 1 82 ? 11.398 8.938 -6.531 1 98.75 82 LEU A C 1
ATOM 620 O O . LEU A 1 82 ? 11.789 7.785 -6.727 1 98.75 82 LEU A O 1
ATOM 624 N N . LEU A 1 83 ? 12.117 9.969 -6.727 1 98.62 83 LEU A N 1
ATOM 625 C CA . LEU A 1 83 ? 13.453 9.875 -7.309 1 98.62 83 LEU A CA 1
ATOM 626 C C . LEU A 1 83 ? 14.422 9.219 -6.336 1 98.62 83 LEU A C 1
ATOM 628 O O . LEU A 1 83 ? 15.25 8.391 -6.734 1 98.62 83 LEU A O 1
ATOM 632 N N . PHE A 1 84 ? 14.367 9.648 -5.082 1 98.81 84 PHE A N 1
ATOM 633 C CA . PHE A 1 84 ? 15.242 9.039 -4.09 1 98.81 84 PHE A CA 1
ATOM 634 C C . PHE A 1 84 ? 15.039 7.527 -4.055 1 98.81 84 PHE A C 1
ATOM 636 O O . PHE A 1 84 ? 16.016 6.766 -4.125 1 98.81 84 PHE A O 1
ATOM 643 N N . GLY A 1 85 ? 13.781 7.117 -3.941 1 98.69 85 GLY A N 1
ATOM 644 C CA . GLY A 1 85 ? 13.5 5.691 -3.932 1 98.69 85 GLY A CA 1
ATOM 645 C C . GLY A 1 85 ? 13.953 4.984 -5.195 1 98.69 85 GLY A C 1
ATOM 646 O O . GLY A 1 85 ? 14.664 3.979 -5.129 1 98.69 85 GLY A O 1
ATOM 647 N N . GLY A 1 86 ? 13.531 5.488 -6.32 1 98.44 86 GLY A N 1
ATOM 648 C CA . GLY A 1 86 ? 13.859 4.871 -7.594 1 98.44 86 GLY A CA 1
ATOM 649 C C . GLY A 1 86 ? 15.359 4.758 -7.836 1 98.44 86 GLY A C 1
ATOM 650 O O . GLY A 1 86 ? 15.852 3.691 -8.211 1 98.44 86 GLY A O 1
ATOM 651 N N . ILE A 1 87 ? 16.047 5.777 -7.539 1 97.81 87 ILE A N 1
ATOM 652 C CA . ILE A 1 87 ? 17.469 5.844 -7.902 1 97.81 87 ILE A CA 1
ATOM 653 C C . ILE A 1 87 ? 18.312 5.23 -6.793 1 97.81 87 ILE A C 1
ATOM 655 O O . ILE A 1 87 ? 19.047 4.27 -7.027 1 97.81 87 ILE A O 1
ATOM 659 N N . VAL A 1 88 ? 18.219 5.711 -5.602 1 98.12 88 VAL A N 1
ATOM 660 C CA . VAL A 1 88 ? 19.109 5.332 -4.512 1 98.12 88 VAL A CA 1
ATOM 661 C C . VAL A 1 88 ? 18.906 3.854 -4.176 1 98.12 88 VAL A C 1
ATOM 663 O O . VAL A 1 88 ? 19.891 3.102 -4.07 1 98.12 88 VAL A O 1
ATOM 666 N N . LEU A 1 89 ? 17.703 3.43 -4.055 1 97.88 89 LEU A N 1
ATOM 667 C CA . LEU A 1 89 ? 17.469 2.043 -3.664 1 97.88 89 LEU A CA 1
ATOM 668 C C . LEU A 1 89 ? 17.844 1.091 -4.797 1 97.88 89 LEU A C 1
ATOM 670 O O . LEU A 1 89 ? 18.359 -0.002 -4.555 1 97.88 89 LEU A O 1
ATOM 674 N N . THR A 1 90 ? 17.516 1.448 -6.016 1 96.12 90 THR A N 1
ATOM 675 C CA . THR A 1 90 ? 17.906 0.606 -7.145 1 96.12 90 THR A CA 1
ATOM 676 C C . THR A 1 90 ? 19.422 0.524 -7.273 1 96.12 90 THR A C 1
ATOM 678 O O . THR A 1 90 ? 19.969 -0.559 -7.473 1 96.12 90 THR A O 1
ATOM 681 N N . ALA A 1 91 ? 20.078 1.684 -7.156 1 95.31 91 ALA A N 1
ATOM 682 C CA . ALA A 1 91 ? 21.531 1.693 -7.203 1 95.31 91 ALA A CA 1
ATOM 683 C C . ALA A 1 91 ? 22.125 0.854 -6.07 1 95.31 91 ALA A C 1
ATOM 685 O O . ALA A 1 91 ? 23.078 0.093 -6.285 1 95.31 91 ALA A O 1
ATOM 686 N N . ALA A 1 92 ? 21.594 1.006 -4.863 1 95.06 92 ALA A N 1
ATOM 687 C CA . ALA A 1 92 ? 22.062 0.231 -3.721 1 95.06 92 ALA A CA 1
ATOM 688 C C . ALA A 1 92 ? 21.922 -1.267 -3.973 1 95.06 92 ALA A C 1
ATOM 690 O O . ALA A 1 92 ? 22.781 -2.057 -3.592 1 95.06 92 ALA A O 1
ATOM 691 N N . ARG A 1 93 ? 20.812 -1.619 -4.559 1 91.81 93 ARG A N 1
ATOM 692 C CA . ARG A 1 93 ? 20.578 -3.029 -4.852 1 91.81 93 ARG A CA 1
ATOM 693 C C . ARG A 1 93 ? 21.578 -3.547 -5.879 1 91.81 93 ARG A C 1
ATOM 695 O O . ARG A 1 93 ? 22.219 -4.586 -5.672 1 91.81 93 ARG A O 1
ATOM 702 N N . VAL A 1 94 ? 21.75 -2.85 -6.949 1 89.44 94 VAL A N 1
ATOM 703 C CA . VAL A 1 94 ? 22.547 -3.301 -8.086 1 89.44 94 VAL A CA 1
ATOM 704 C C . VAL A 1 94 ? 24.031 -3.246 -7.742 1 89.44 94 VAL A C 1
ATOM 706 O O . VAL A 1 94 ? 24.797 -4.141 -8.109 1 89.44 94 VAL A O 1
ATOM 709 N N . PHE A 1 95 ? 24.453 -2.236 -7.012 1 91.56 95 PHE A N 1
ATOM 710 C CA . PHE A 1 95 ? 25.891 -2.006 -6.855 1 91.56 95 PHE A CA 1
ATOM 711 C C . PHE A 1 95 ? 26.359 -2.471 -5.484 1 91.56 95 PHE A C 1
ATOM 713 O O . PHE A 1 95 ? 27.562 -2.594 -5.246 1 91.56 95 PHE A O 1
ATOM 720 N N . ALA A 1 96 ? 25.484 -2.738 -4.602 1 91.19 96 ALA A N 1
ATOM 721 C CA . ALA A 1 96 ? 25.922 -3.104 -3.258 1 91.19 96 ALA A CA 1
ATOM 722 C C . ALA A 1 96 ? 25.312 -4.441 -2.832 1 91.19 96 ALA A C 1
ATOM 724 O O . ALA A 1 96 ? 26.047 -5.43 -2.672 1 91.19 96 ALA A O 1
ATOM 725 N N . ILE A 1 97 ? 24.094 -4.535 -2.891 1 87.69 97 ILE A N 1
ATOM 726 C CA . ILE A 1 97 ? 23.422 -5.688 -2.301 1 87.69 97 ILE A CA 1
ATOM 727 C C . ILE A 1 97 ? 23.641 -6.918 -3.18 1 87.69 97 ILE A C 1
ATOM 729 O O . ILE A 1 97 ? 24.047 -7.973 -2.688 1 87.69 97 ILE A O 1
ATOM 733 N N . ASP A 1 98 ? 23.375 -6.742 -4.422 1 86.69 98 ASP A N 1
ATOM 734 C CA . ASP A 1 98 ? 23.484 -7.883 -5.324 1 86.69 98 ASP A CA 1
ATOM 735 C C . ASP A 1 98 ? 24.938 -8.375 -5.414 1 86.69 98 ASP A C 1
ATOM 737 O O . ASP A 1 98 ? 25.203 -9.57 -5.273 1 86.69 98 ASP A O 1
ATOM 741 N N . PRO A 1 99 ? 25.859 -7.516 -5.605 1 85.69 99 PRO A N 1
ATOM 742 C CA . PRO A 1 99 ? 27.25 -7.961 -5.602 1 85.69 99 PRO A CA 1
ATOM 743 C C . PRO A 1 99 ? 27.656 -8.617 -4.285 1 85.69 99 PRO A C 1
ATOM 745 O O . PRO A 1 99 ? 28.406 -9.594 -4.285 1 85.69 99 PRO A O 1
ATOM 748 N N . LEU A 1 100 ? 27.203 -8.164 -3.166 1 85 100 LEU A N 1
ATOM 749 C CA . LEU A 1 100 ? 27.531 -8.742 -1.864 1 85 100 LEU A CA 1
ATOM 750 C C . LEU A 1 100 ? 26.953 -10.148 -1.73 1 85 100 LEU A C 1
ATOM 752 O O . LEU A 1 100 ? 27.516 -10.984 -1.012 1 85 100 LEU A O 1
ATOM 756 N N . ARG A 1 101 ? 25.922 -10.359 -2.469 1 86.12 101 ARG A N 1
ATOM 757 C CA . ARG A 1 101 ? 25.281 -11.664 -2.426 1 86.12 101 ARG A CA 1
ATOM 758 C C . ARG A 1 101 ? 25.812 -12.578 -3.529 1 86.12 101 ARG A C 1
ATOM 760 O O . ARG A 1 101 ? 25.359 -13.711 -3.68 1 86.12 101 ARG A O 1
ATOM 767 N N . GLY A 1 102 ? 26.641 -12 -4.379 1 80.81 102 GLY A N 1
ATOM 768 C CA . GLY A 1 102 ? 27.25 -12.766 -5.453 1 80.81 102 GLY A CA 1
ATOM 769 C C . GLY A 1 102 ? 26.391 -12.82 -6.703 1 80.81 102 GLY A C 1
ATOM 770 O O . GLY A 1 102 ? 26.547 -13.711 -7.543 1 80.81 102 GLY A O 1
ATOM 771 N N . LEU A 1 103 ? 25.359 -12.031 -6.648 1 76.75 103 LEU A N 1
ATOM 772 C CA . LEU A 1 103 ? 24.5 -11.961 -7.816 1 76.75 103 LEU A CA 1
ATOM 773 C C . LEU A 1 103 ? 25 -10.922 -8.812 1 76.75 103 LEU A C 1
ATOM 775 O O . LEU A 1 103 ? 25.203 -9.758 -8.461 1 76.75 103 LEU A O 1
ATOM 779 N N . TRP A 1 104 ? 25.391 -11.367 -9.891 1 72.06 104 TRP A N 1
ATOM 780 C CA . TRP A 1 104 ? 25.891 -10.484 -10.938 1 72.06 104 TRP A CA 1
ATOM 781 C C . TRP A 1 104 ? 24.891 -10.398 -12.094 1 72.06 104 TRP A C 1
ATOM 783 O O . TRP A 1 104 ? 24.188 -11.375 -12.391 1 72.06 104 TRP A O 1
ATOM 793 N N . PRO A 1 105 ? 24.703 -9.086 -12.469 1 65.38 105 PRO A N 1
ATOM 794 C CA . PRO A 1 105 ? 23.781 -8.938 -13.586 1 65.38 105 PRO A CA 1
ATOM 795 C C . PRO A 1 105 ? 24.125 -9.852 -14.758 1 65.38 105 PRO A C 1
ATOM 797 O O . PRO A 1 105 ? 25.297 -9.992 -15.117 1 65.38 105 PRO A O 1
ATOM 800 N N . SER A 1 106 ? 23.25 -10.836 -15.008 1 66.25 106 SER A N 1
ATOM 801 C CA . SER A 1 106 ? 23.438 -11.648 -16.203 1 66.25 106 SER A CA 1
ATOM 802 C C . SER A 1 106 ? 22.234 -11.523 -17.141 1 66.25 106 SER A C 1
ATOM 804 O O . SER A 1 106 ? 21.109 -11.344 -16.688 1 66.25 106 SER A O 1
ATOM 806 N N . GLY A 1 107 ? 22.5 -11.484 -18.438 1 66.69 107 GLY A N 1
ATOM 807 C CA . GLY A 1 107 ? 21.469 -11.406 -19.469 1 66.69 107 GLY A CA 1
ATOM 808 C C . GLY A 1 107 ? 20.812 -10.047 -19.562 1 66.69 107 GLY A C 1
ATOM 809 O O . GLY A 1 107 ? 21.438 -9.031 -19.25 1 66.69 107 GLY A O 1
ATOM 810 N N . ASN A 1 108 ? 19.641 -10.062 -20.203 1 71.25 108 ASN A N 1
ATOM 811 C CA . ASN A 1 108 ? 18.906 -8.812 -20.344 1 71.25 108 ASN A CA 1
ATOM 812 C C . ASN A 1 108 ? 18.25 -8.398 -19.016 1 71.25 108 ASN A C 1
ATOM 814 O O . ASN A 1 108 ? 17.141 -8.844 -18.703 1 71.25 108 ASN A O 1
ATOM 818 N N . MET A 1 109 ? 18.891 -7.633 -18.234 1 78 109 MET A N 1
ATOM 819 C CA . MET A 1 109 ? 18.453 -7.254 -16.891 1 78 109 MET A CA 1
ATOM 820 C C . MET A 1 109 ? 17.531 -6.039 -16.938 1 78 109 MET A C 1
ATOM 822 O O . MET A 1 109 ? 17 -5.609 -15.914 1 78 109 MET A O 1
ATOM 826 N N . MET A 1 110 ? 17.25 -5.617 -18.125 1 80.12 110 MET A N 1
ATOM 827 C CA . MET A 1 110 ? 16.547 -4.336 -18.219 1 80.12 110 MET A CA 1
ATOM 828 C C . MET A 1 110 ? 15.141 -4.441 -17.656 1 80.12 110 MET A C 1
ATOM 830 O O . MET A 1 110 ? 14.719 -3.578 -16.875 1 80.12 110 MET A O 1
ATOM 834 N N . PRO A 1 111 ? 14.445 -5.477 -17.938 1 78.12 111 PRO A N 1
ATOM 835 C CA . PRO A 1 111 ? 13.094 -5.562 -17.375 1 78.12 111 PRO A CA 1
ATOM 836 C C . PRO A 1 111 ? 13.102 -5.66 -15.852 1 78.12 111 PRO A C 1
ATOM 838 O O . PRO A 1 111 ? 12.25 -5.07 -15.18 1 78.12 111 PRO A O 1
ATOM 841 N N . VAL A 1 112 ? 14.031 -6.352 -15.391 1 80.5 112 VAL A N 1
ATOM 842 C CA . VAL A 1 112 ? 14.133 -6.523 -13.945 1 80.5 112 VAL A CA 1
ATOM 843 C C . VAL A 1 112 ? 14.539 -5.203 -13.297 1 80.5 112 VAL A C 1
ATOM 845 O O . VAL A 1 112 ? 14.016 -4.84 -12.242 1 80.5 112 VAL A O 1
ATOM 848 N N . LEU A 1 113 ? 15.414 -4.535 -13.953 1 88.12 113 LEU A N 1
ATOM 849 C CA . LEU A 1 113 ? 15.859 -3.25 -13.43 1 88.12 113 LEU A CA 1
ATOM 850 C C . LEU A 1 113 ? 14.734 -2.223 -13.477 1 88.12 113 LEU A C 1
ATOM 852 O O . LEU A 1 113 ? 14.562 -1.435 -12.547 1 88.12 113 LEU A O 1
ATOM 856 N N . ALA A 1 114 ? 14.008 -2.254 -14.57 1 92 114 ALA A N 1
ATOM 857 C CA . ALA A 1 114 ? 12.883 -1.326 -14.711 1 92 114 ALA A CA 1
ATOM 858 C C . ALA A 1 114 ? 11.828 -1.582 -13.648 1 92 114 ALA A C 1
ATOM 860 O O . ALA A 1 114 ? 11.273 -0.64 -13.07 1 92 114 ALA A O 1
ATOM 861 N N . ALA A 1 115 ? 11.594 -2.836 -13.391 1 92.5 115 ALA A N 1
ATOM 862 C CA . ALA A 1 115 ? 10.617 -3.205 -12.375 1 92.5 115 ALA A CA 1
ATOM 863 C C . ALA A 1 115 ? 11.086 -2.791 -10.984 1 92.5 115 ALA A C 1
ATOM 865 O O . ALA A 1 115 ? 10.305 -2.279 -10.18 1 92.5 115 ALA A O 1
ATOM 866 N N . GLY A 1 116 ? 12.383 -3.029 -10.758 1 93.69 116 GLY A N 1
ATOM 867 C CA . GLY A 1 116 ? 12.953 -2.596 -9.5 1 93.69 116 GLY A CA 1
ATOM 868 C C . GLY A 1 116 ? 12.898 -1.094 -9.297 1 93.69 116 GLY A C 1
ATOM 869 O O . GLY A 1 116 ? 12.547 -0.62 -8.211 1 93.69 116 GLY A O 1
ATOM 870 N N . PHE A 1 117 ? 13.219 -0.388 -10.375 1 96.69 117 PHE A N 1
ATOM 871 C CA . PHE A 1 117 ? 13.172 1.068 -10.328 1 96.69 117 PHE A CA 1
ATOM 872 C C . PHE A 1 117 ? 11.766 1.556 -10.023 1 96.69 117 PHE A C 1
ATOM 874 O O . PHE A 1 117 ? 11.57 2.422 -9.164 1 96.69 117 PHE A O 1
ATOM 881 N N . ALA A 1 118 ? 10.812 0.989 -10.719 1 97.75 118 ALA A N 1
ATOM 882 C CA . ALA A 1 118 ? 9.422 1.389 -10.523 1 97.75 118 ALA A CA 1
ATOM 883 C C . ALA A 1 118 ? 8.953 1.095 -9.102 1 97.75 118 ALA A C 1
ATOM 885 O O . ALA A 1 118 ? 8.359 1.953 -8.445 1 97.75 118 ALA A O 1
ATOM 886 N N . ALA A 1 119 ? 9.234 -0.073 -8.602 1 98.12 119 ALA A N 1
ATOM 887 C CA . ALA A 1 119 ? 8.828 -0.476 -7.258 1 98.12 119 ALA A CA 1
ATOM 888 C C . ALA A 1 119 ? 9.5 0.387 -6.195 1 98.12 119 ALA A C 1
ATOM 890 O O . ALA A 1 119 ? 8.867 0.793 -5.219 1 98.12 119 ALA A O 1
ATOM 891 N N . ASN A 1 120 ? 10.758 0.686 -6.434 1 98.69 120 ASN A N 1
ATOM 892 C CA . ASN A 1 120 ? 11.508 1.504 -5.484 1 98.69 120 ASN A CA 1
ATOM 893 C C . ASN A 1 120 ? 11.039 2.955 -5.504 1 98.69 120 ASN A C 1
ATOM 895 O O . ASN A 1 120 ? 11.031 3.623 -4.469 1 98.69 120 ASN A O 1
ATOM 899 N N . ALA A 1 121 ? 10.711 3.404 -6.68 1 98.88 121 ALA A N 1
ATOM 900 C CA . ALA A 1 121 ? 10.133 4.746 -6.766 1 98.88 121 ALA A CA 1
ATOM 901 C C . ALA A 1 121 ? 8.836 4.836 -5.973 1 98.88 121 ALA A C 1
ATOM 903 O O . ALA A 1 121 ? 8.625 5.789 -5.219 1 98.88 121 ALA A O 1
ATOM 904 N N . VAL A 1 122 ? 8.023 3.85 -6.105 1 98.81 122 VAL A N 1
ATOM 905 C CA . VAL A 1 122 ? 6.742 3.826 -5.41 1 98.81 122 VAL A CA 1
ATOM 906 C C . VAL A 1 122 ? 6.973 3.65 -3.91 1 98.81 122 VAL A C 1
ATOM 908 O O . VAL A 1 122 ? 6.23 4.199 -3.094 1 98.81 122 VAL A O 1
ATOM 911 N N . TRP A 1 123 ? 7.984 2.926 -3.584 1 98.81 123 TRP A N 1
ATOM 912 C CA . TRP A 1 123 ? 8.375 2.863 -2.18 1 98.81 123 TRP A CA 1
ATOM 913 C C . TRP A 1 123 ? 8.648 4.258 -1.628 1 98.81 123 TRP A C 1
ATOM 915 O O . TRP A 1 123 ? 8.195 4.598 -0.531 1 98.81 123 TRP A O 1
ATOM 925 N N . GLY A 1 124 ? 9.469 5.066 -2.332 1 98.94 124 GLY A N 1
ATOM 926 C CA . GLY A 1 124 ? 9.742 6.426 -1.894 1 98.94 124 GLY A CA 1
ATOM 927 C C . GLY A 1 124 ? 8.484 7.25 -1.691 1 98.94 124 GLY A C 1
ATOM 928 O O . GLY A 1 124 ? 8.352 7.953 -0.687 1 98.94 124 GLY A O 1
ATOM 929 N N . PHE A 1 125 ? 7.613 7.172 -2.654 1 98.81 125 PHE A N 1
ATOM 930 C CA . PHE A 1 125 ? 6.309 7.816 -2.555 1 98.81 125 PHE A CA 1
ATOM 931 C C . PHE A 1 125 ? 5.566 7.344 -1.312 1 98.81 125 PHE A C 1
ATOM 933 O O . PHE A 1 125 ? 5.047 8.156 -0.545 1 98.81 125 PHE A O 1
ATOM 940 N N . GLY A 1 126 ? 5.539 6.078 -1.086 1 98.88 126 GLY A N 1
ATOM 941 C CA . GLY A 1 126 ? 4.832 5.5 0.046 1 98.88 126 GLY A CA 1
ATOM 942 C C . GLY A 1 126 ? 5.418 5.906 1.385 1 98.88 126 GLY A C 1
ATOM 943 O O . GLY A 1 126 ? 4.68 6.16 2.34 1 98.88 126 GLY A O 1
ATOM 944 N N . ALA A 1 127 ? 6.699 5.902 1.417 1 98.88 127 ALA A N 1
ATOM 945 C CA . ALA A 1 127 ? 7.352 6.328 2.652 1 98.88 127 ALA A CA 1
ATOM 946 C C . ALA A 1 127 ? 6.949 7.754 3.02 1 98.88 127 ALA A C 1
ATOM 948 O O . ALA A 1 127 ? 6.656 8.039 4.184 1 98.88 127 ALA A O 1
ATOM 949 N N . LEU A 1 128 ? 6.945 8.57 2.02 1 98.62 128 LEU A N 1
ATOM 950 C CA . LEU A 1 128 ? 6.551 9.953 2.264 1 98.62 128 LEU A CA 1
ATOM 951 C C . LEU A 1 128 ? 5.082 10.039 2.662 1 98.62 128 LEU A C 1
ATOM 953 O O . LEU A 1 128 ? 4.719 10.828 3.539 1 98.62 128 LEU A O 1
ATOM 957 N N . VAL A 1 129 ? 4.266 9.258 2.027 1 98.38 129 VAL A N 1
ATOM 958 C CA . VAL A 1 129 ? 2.844 9.211 2.357 1 98.38 129 VAL A CA 1
ATOM 959 C C . VAL A 1 129 ? 2.666 8.875 3.836 1 98.38 129 VAL A C 1
ATOM 961 O O . VAL A 1 129 ? 1.935 9.555 4.555 1 98.38 129 VAL A O 1
ATOM 964 N N . PHE A 1 130 ? 3.328 7.902 4.297 1 98.62 130 PHE A N 1
ATOM 965 C CA . PHE A 1 130 ? 3.215 7.496 5.695 1 98.62 130 PHE A CA 1
ATOM 966 C C . PHE A 1 130 ? 3.746 8.586 6.617 1 98.62 130 PHE A C 1
ATOM 968 O O . PHE A 1 130 ? 3.137 8.891 7.645 1 98.62 130 PHE A O 1
ATOM 975 N N . MET A 1 131 ? 4.883 9.164 6.254 1 97.81 131 MET A N 1
ATOM 976 C CA . MET A 1 131 ? 5.453 10.203 7.102 1 97.81 131 MET A CA 1
ATOM 977 C C . MET A 1 131 ? 4.488 11.383 7.246 1 97.81 131 MET A C 1
ATOM 979 O O . MET A 1 131 ? 4.223 11.836 8.359 1 97.81 131 MET A O 1
ATOM 983 N N . ARG A 1 132 ? 3.961 11.75 6.133 1 96.75 132 ARG A N 1
ATOM 984 C CA . ARG A 1 132 ? 3.057 12.898 6.152 1 96.75 132 ARG A CA 1
ATOM 985 C C . ARG A 1 132 ? 1.786 12.578 6.934 1 96.75 132 ARG A C 1
ATOM 987 O O . ARG A 1 132 ? 1.282 13.414 7.684 1 96.75 132 ARG A O 1
ATOM 994 N N . ALA A 1 133 ? 1.28 11.453 6.762 1 96.44 133 ALA A N 1
ATOM 995 C CA . ALA A 1 133 ? 0.068 11.047 7.469 1 96.44 133 ALA A CA 1
ATOM 996 C C . ALA A 1 133 ? 0.288 11.047 8.977 1 96.44 133 ALA A C 1
ATOM 998 O O . ALA A 1 133 ? -0.54 11.562 9.734 1 96.44 133 ALA A O 1
ATOM 999 N N . PHE A 1 134 ? 1.415 10.516 9.398 1 95.44 134 PHE A N 1
ATOM 1000 C CA . PHE A 1 134 ? 1.681 10.359 10.828 1 95.44 134 PHE A CA 1
ATOM 1001 C C . PHE A 1 134 ? 2.084 11.688 11.453 1 95.44 134 PHE A C 1
ATOM 1003 O O . PHE A 1 134 ? 1.821 11.93 12.633 1 95.44 134 PHE A O 1
ATOM 1010 N N . MET A 1 135 ? 2.682 12.562 10.711 1 91.94 135 MET A N 1
ATOM 1011 C CA . MET A 1 135 ? 3.053 13.891 11.195 1 91.94 135 MET A CA 1
ATOM 1012 C C . MET A 1 135 ? 1.814 14.75 11.406 1 91.94 135 MET A C 1
ATOM 1014 O O . MET A 1 135 ? 1.791 15.594 12.305 1 91.94 135 MET A O 1
ATOM 1018 N N . SER A 1 136 ? 0.91 14.586 10.633 1 85 136 SER A N 1
ATOM 1019 C CA . SER A 1 136 ? -0.306 15.383 10.75 1 85 136 SER A CA 1
ATOM 1020 C C . SER A 1 136 ? -1.086 15.016 12.008 1 85 136 SER A C 1
ATOM 1022 O O . SER A 1 136 ? -1.871 15.82 12.516 1 85 136 SER A O 1
ATOM 1024 N N . ASP A 1 137 ? -0.958 13.875 12.492 1 77.19 137 ASP A N 1
ATOM 1025 C CA . ASP A 1 137 ? -1.648 13.414 13.688 1 77.19 137 ASP A CA 1
ATOM 1026 C C . ASP A 1 137 ? -0.95 13.906 14.953 1 77.19 137 ASP A C 1
ATOM 1028 O O . ASP A 1 137 ? -1.599 14.141 15.977 1 77.19 137 ASP A O 1
ATOM 1032 N N . ASP A 1 138 ? 0.292 13.922 14.961 1 68.5 138 ASP A N 1
ATOM 1033 C CA . ASP A 1 138 ? 1.053 14.398 16.109 1 68.5 138 ASP A CA 1
ATOM 1034 C C . ASP A 1 138 ? 0.837 15.898 16.328 1 68.5 138 ASP A C 1
ATOM 1036 O O . ASP A 1 138 ? 0.824 16.375 17.469 1 68.5 138 ASP A O 1
ATOM 1040 N N . ALA A 1 139 ? 0.668 16.656 15.352 1 59.31 139 ALA A N 1
ATOM 1041 C CA . ALA A 1 139 ? 0.483 18.094 15.477 1 59.31 139 ALA A CA 1
ATOM 1042 C C . ALA A 1 139 ? -0.819 18.422 16.203 1 59.31 139 ALA A C 1
ATOM 1044 O O . ALA A 1 139 ? -0.924 19.453 16.875 1 59.31 139 ALA A O 1
ATOM 1045 N N . GLY A 1 140 ? -1.733 17.562 16.062 1 48.75 140 GLY A N 1
ATOM 1046 C CA . GLY A 1 140 ? -2.984 17.859 16.734 1 48.75 140 GLY A CA 1
ATOM 1047 C C . GLY A 1 140 ? -2.906 17.641 18.234 1 48.75 140 GLY A C 1
ATOM 1048 O O . GLY A 1 140 ? -3.83 18 18.969 1 48.75 140 GLY A O 1
ATOM 1049 N N . GLU A 1 141 ? -1.919 16.922 18.703 1 50.28 141 GLU A N 1
ATOM 1050 C CA . GLU A 1 141 ? -1.81 16.672 20.141 1 50.28 141 GLU A CA 1
ATOM 1051 C C . GLU A 1 141 ? -1.184 17.875 20.859 1 50.28 141 GLU A C 1
ATOM 1053 O O . GLU A 1 141 ? -1.311 18.016 22.078 1 50.28 141 GLU A O 1
ATOM 1058 N N . ASP A 1 142 ? -0.448 18.75 20.172 1 45.16 142 ASP A N 1
ATOM 1059 C CA . ASP A 1 142 ? 0.107 19.891 20.875 1 45.16 142 ASP A CA 1
ATOM 1060 C C . ASP A 1 142 ? -0.883 21.062 20.891 1 45.16 142 ASP A C 1
ATOM 1062 O O . ASP A 1 142 ? -1.568 21.312 19.906 1 45.16 142 ASP A O 1
ATOM 1066 N N . MET B 1 1 ? -16.125 20.094 -4.27 1 51.72 1 MET B N 1
ATOM 1067 C CA . MET B 1 1 ? -15.5 19.109 -5.16 1 51.72 1 MET B CA 1
ATOM 1068 C C . MET B 1 1 ? -14.32 18.422 -4.48 1 51.72 1 MET B C 1
ATOM 1070 O O . MET B 1 1 ? -14.219 17.188 -4.5 1 51.72 1 MET B O 1
ATOM 1074 N N . GLN B 1 2 ? -13.562 19.125 -3.717 1 71.44 2 GLN B N 1
ATOM 1075 C CA . GLN B 1 2 ? -12.383 18.625 -3.027 1 71.44 2 GLN B CA 1
ATOM 1076 C C . GLN B 1 2 ? -12.766 17.641 -1.924 1 71.44 2 GLN B C 1
ATOM 1078 O O . GLN B 1 2 ? -12.047 16.656 -1.678 1 71.44 2 GLN B O 1
ATOM 1083 N N . LYS B 1 3 ? -14.039 17.75 -1.689 1 87.19 3 LYS B N 1
ATOM 1084 C CA . LYS B 1 3 ? -14.5 16.953 -0.561 1 87.19 3 LYS B CA 1
ATOM 1085 C C . LYS B 1 3 ? -14.852 15.531 -1.002 1 87.19 3 LYS B C 1
ATOM 1087 O O . LYS B 1 3 ? -14.938 14.625 -0.175 1 87.19 3 LYS B O 1
ATOM 1092 N N . VAL B 1 4 ? -15 15.359 -2.236 1 91.88 4 VAL B N 1
ATOM 1093 C CA . VAL B 1 4 ? -15.383 14.055 -2.77 1 91.88 4 VAL B CA 1
ATOM 1094 C C . VAL B 1 4 ? -14.188 13.414 -3.465 1 91.88 4 VAL B C 1
ATOM 1096 O O . VAL B 1 4 ? -13.977 12.203 -3.359 1 91.88 4 VAL B O 1
ATOM 1099 N N . ILE B 1 5 ? -13.445 14.195 -4.129 1 96.12 5 ILE B N 1
ATOM 1100 C CA . ILE B 1 5 ? -12.359 13.688 -4.965 1 96.12 5 ILE B CA 1
ATOM 1101 C C . ILE B 1 5 ? -11.258 13.102 -4.082 1 96.12 5 ILE B C 1
ATOM 1103 O O . ILE B 1 5 ? -10.719 12.039 -4.379 1 96.12 5 ILE B O 1
ATOM 1107 N N . LEU B 1 6 ? -10.984 13.82 -3.01 1 96.94 6 LEU B N 1
ATOM 1108 C CA . LEU B 1 6 ? -9.891 13.383 -2.152 1 96.94 6 LEU B CA 1
ATOM 1109 C C . LEU B 1 6 ? -10.195 12.031 -1.523 1 96.94 6 LEU B C 1
ATOM 1111 O O . LEU B 1 6 ? -9.398 11.102 -1.63 1 96.94 6 LEU B O 1
ATOM 1115 N N . PRO B 1 7 ? -11.383 11.961 -0.932 1 98.19 7 PRO B N 1
ATOM 1116 C CA . PRO B 1 7 ? -11.688 10.641 -0.38 1 98.19 7 PRO B CA 1
ATOM 1117 C C . PRO B 1 7 ? -11.797 9.562 -1.457 1 98.19 7 PRO B C 1
ATOM 1119 O O . PRO B 1 7 ? -11.336 8.438 -1.257 1 98.19 7 PRO B O 1
ATOM 1122 N N . PHE B 1 8 ? -12.352 9.883 -2.58 1 98.69 8 PHE B N 1
ATOM 1123 C CA . PHE B 1 8 ? -12.484 8.914 -3.662 1 98.69 8 PHE B CA 1
ATOM 1124 C C . PHE B 1 8 ? -11.117 8.422 -4.113 1 98.69 8 PHE B C 1
ATOM 1126 O O . PHE B 1 8 ? -10.891 7.211 -4.215 1 98.69 8 PHE B O 1
ATOM 1133 N N . LEU B 1 9 ? -10.219 9.312 -4.336 1 98.5 9 LEU B N 1
ATOM 1134 C CA . LEU B 1 9 ? -8.875 8.969 -4.773 1 98.5 9 LEU B CA 1
ATOM 1135 C C . LEU B 1 9 ? -8.141 8.164 -3.703 1 98.5 9 LEU B C 1
ATOM 1137 O O . LEU B 1 9 ? -7.453 7.191 -4.012 1 98.5 9 LEU B O 1
ATOM 1141 N N . SER B 1 10 ? -8.289 8.578 -2.504 1 98.75 10 SER B N 1
ATOM 1142 C CA . SER B 1 10 ? -7.633 7.914 -1.382 1 98.75 10 SER B CA 1
ATOM 1143 C C . SER B 1 10 ? -8.133 6.48 -1.226 1 98.75 10 SER B C 1
ATOM 1145 O O . SER B 1 10 ? -7.34 5.562 -1 1 98.75 10 SER B O 1
ATOM 1147 N N . GLY B 1 11 ? -9.461 6.352 -1.347 1 98.81 11 GLY B N 1
ATOM 1148 C CA . GLY B 1 11 ? -10.031 5.016 -1.279 1 98.81 11 GLY B CA 1
ATOM 1149 C C . GLY B 1 11 ? -9.578 4.117 -2.412 1 98.81 11 GLY B C 1
ATOM 1150 O O . GLY B 1 11 ? -9.328 2.926 -2.203 1 98.81 11 GLY B O 1
ATOM 1151 N N . PHE B 1 12 ? -9.469 4.688 -3.576 1 98.88 12 PHE B N 1
ATOM 1152 C CA . PHE B 1 12 ? -9 3.947 -4.742 1 98.88 12 PHE B CA 1
ATOM 1153 C C . PHE B 1 12 ? -7.574 3.457 -4.539 1 98.88 12 PHE B C 1
ATOM 1155 O O . PHE B 1 12 ? -7.285 2.275 -4.734 1 98.88 12 PHE B O 1
ATOM 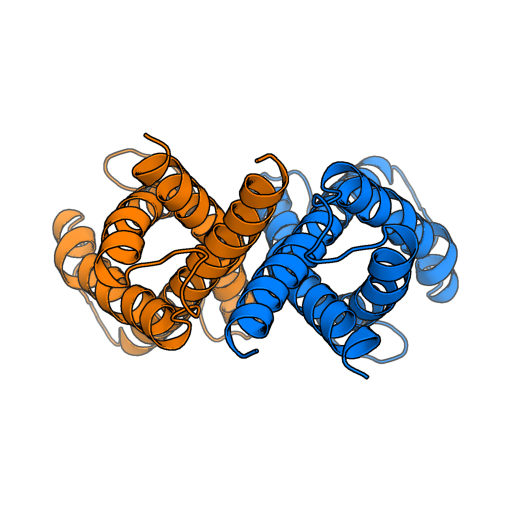1162 N N . LEU B 1 13 ? -6.727 4.328 -4.121 1 98.81 13 LEU B N 1
ATOM 1163 C CA . LEU B 1 13 ? -5.328 3.984 -3.906 1 98.81 13 LEU B CA 1
ATOM 1164 C C . LEU B 1 13 ? -5.176 3.006 -2.748 1 98.81 13 LEU B C 1
ATOM 1166 O O . LEU B 1 13 ? -4.316 2.123 -2.781 1 98.81 13 LEU B O 1
ATOM 1170 N N . ALA B 1 14 ? -6.016 3.154 -1.769 1 98.94 14 ALA B N 1
ATOM 1171 C CA . ALA B 1 14 ? -5.965 2.254 -0.62 1 98.94 14 ALA B CA 1
ATOM 1172 C C . ALA B 1 14 ? -6.297 0.822 -1.03 1 98.94 14 ALA B C 1
ATOM 1174 O O . ALA B 1 14 ? -5.742 -0.134 -0.485 1 98.94 14 ALA B O 1
ATOM 1175 N N . ALA B 1 15 ? -7.207 0.679 -1.93 1 98.75 15 ALA B N 1
ATOM 1176 C CA . ALA B 1 15 ? -7.559 -0.652 -2.418 1 98.75 15 ALA B CA 1
ATOM 1177 C C . ALA B 1 15 ? -6.375 -1.309 -3.123 1 98.75 15 ALA B C 1
ATOM 1179 O O . ALA B 1 15 ? -6.105 -2.494 -2.922 1 98.75 15 ALA B O 1
ATOM 118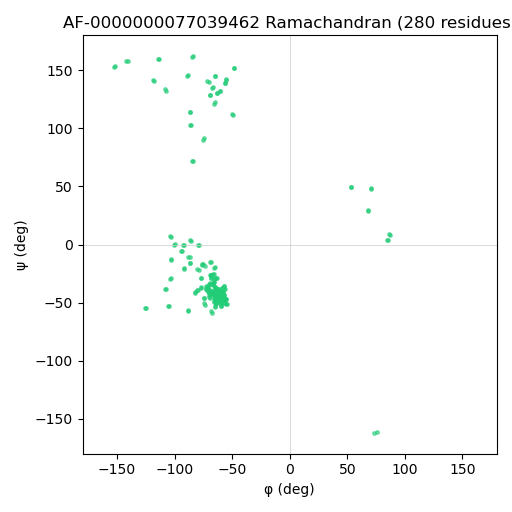0 N N . LEU B 1 16 ? -5.648 -0.497 -3.861 1 98.19 16 LEU B N 1
ATOM 1181 C CA . LEU B 1 16 ? -4.547 -1.021 -4.664 1 98.19 16 LEU B CA 1
ATOM 1182 C C . LEU B 1 16 ? -3.334 -1.319 -3.795 1 98.19 16 LEU B C 1
ATOM 1184 O O . LEU B 1 16 ? -2.703 -2.369 -3.939 1 98.19 16 LEU B O 1
ATOM 1188 N N . PHE B 1 17 ? -3.084 -0.495 -2.787 1 98.75 17 PHE B N 1
ATOM 1189 C CA . PHE B 1 17 ? -1.811 -0.598 -2.086 1 98.75 17 PHE B CA 1
ATOM 1190 C C . PHE B 1 17 ? -1.989 -1.287 -0.737 1 98.75 17 PHE B C 1
ATOM 1192 O O . PHE B 1 17 ? -1.08 -1.964 -0.255 1 98.75 17 PHE B O 1
ATOM 1199 N N . PHE B 1 18 ? -3.129 -1.122 -0.181 1 98.81 18 PHE B N 1
ATOM 1200 C CA . PHE B 1 18 ? -3.281 -1.638 1.175 1 98.81 18 PHE B CA 1
ATOM 1201 C C . PHE B 1 18 ? -4.102 -2.922 1.176 1 98.81 18 PHE B C 1
ATOM 1203 O O . PHE B 1 18 ? -3.639 -3.959 1.654 1 98.81 18 PHE B O 1
ATOM 1210 N N . ARG B 1 19 ? -5.23 -2.844 0.58 1 98.56 19 ARG B N 1
ATOM 1211 C CA . ARG B 1 19 ? -6.086 -4.027 0.582 1 98.56 19 ARG B CA 1
ATOM 1212 C C . ARG B 1 19 ? -5.441 -5.172 -0.188 1 98.56 19 ARG B C 1
ATOM 1214 O O . ARG B 1 19 ? -5.32 -6.285 0.329 1 98.56 19 ARG B O 1
ATOM 1221 N N . GLU B 1 20 ? -5.051 -4.922 -1.397 1 97.88 20 GLU B N 1
ATOM 1222 C CA . GLU B 1 20 ? -4.465 -5.969 -2.236 1 97.88 20 GLU B CA 1
ATOM 1223 C C . GLU B 1 20 ? -3.154 -6.477 -1.647 1 97.88 20 GLU B C 1
ATOM 1225 O O . GLU B 1 20 ? -2.846 -7.668 -1.741 1 97.88 20 GLU B O 1
ATOM 1230 N N . ALA B 1 21 ? -2.369 -5.566 -1.09 1 97.5 21 ALA B N 1
ATOM 1231 C CA . ALA B 1 21 ? -1.141 -5.984 -0.42 1 97.5 21 ALA B CA 1
ATOM 1232 C C . ALA B 1 21 ? -1.442 -6.918 0.748 1 97.5 21 ALA B C 1
ATOM 1234 O O . ALA B 1 21 ? -0.715 -7.887 0.979 1 97.5 21 ALA B O 1
ATOM 1235 N N . THR B 1 22 ? -2.465 -6.625 1.458 1 97.94 22 THR B N 1
ATOM 1236 C CA . THR B 1 22 ? -2.855 -7.461 2.588 1 97.94 22 THR B CA 1
ATOM 1237 C C . THR B 1 22 ? -3.279 -8.852 2.115 1 97.94 22 THR B C 1
ATOM 1239 O O . THR B 1 22 ? -2.873 -9.859 2.693 1 97.94 22 THR B O 1
ATOM 1242 N N . LEU B 1 23 ? -4.02 -8.922 1.094 1 96.31 23 LEU B N 1
ATOM 1243 C CA . LEU B 1 23 ? -4.441 -10.203 0.539 1 96.31 23 LEU B CA 1
ATOM 1244 C C . LEU B 1 23 ? -3.236 -11 0.055 1 96.31 23 LEU B C 1
ATOM 1246 O O . LEU B 1 23 ? -3.158 -12.211 0.284 1 96.31 23 LEU B O 1
ATOM 1250 N N . ALA B 1 24 ? -2.363 -10.297 -0.606 1 96.06 24 ALA B N 1
ATOM 1251 C CA . ALA B 1 24 ? -1.153 -10.961 -1.082 1 96.06 24 ALA B CA 1
ATOM 1252 C C . ALA B 1 24 ? -0.323 -11.492 0.084 1 96.06 24 ALA B C 1
ATOM 1254 O O . ALA B 1 24 ? 0.242 -12.586 0.006 1 96.06 24 ALA B O 1
ATOM 1255 N N . LEU B 1 25 ? -0.228 -10.727 1.099 1 95.88 25 LEU B N 1
ATOM 1256 C CA . LEU B 1 25 ? 0.514 -11.141 2.285 1 95.88 25 LEU B CA 1
ATOM 1257 C C . LEU B 1 25 ? -0.135 -12.359 2.934 1 95.88 25 LEU B C 1
ATOM 1259 O O . LEU B 1 25 ? 0.559 -13.289 3.35 1 95.88 25 LEU B O 1
ATOM 1263 N N . LEU B 1 26 ? -1.424 -12.367 3.09 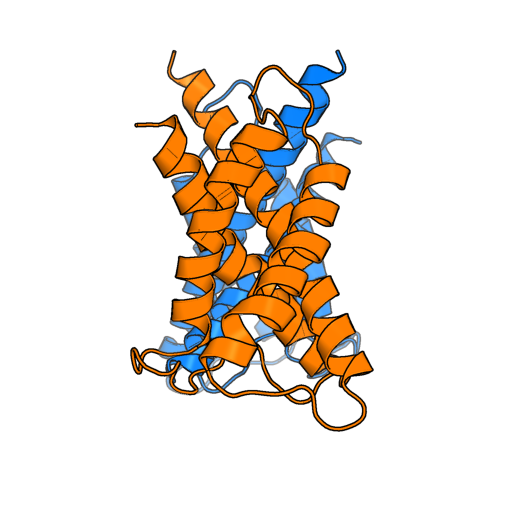1 95.38 26 LEU B N 1
ATOM 1264 C CA . LEU B 1 26 ? -2.143 -13.5 3.662 1 95.38 26 LEU B CA 1
ATOM 1265 C C . LEU B 1 26 ? -1.95 -14.75 2.812 1 95.38 26 LEU B C 1
ATOM 1267 O O . LEU B 1 26 ? -1.817 -15.852 3.346 1 95.38 26 LEU B O 1
ATOM 1271 N N . HIS B 1 27 ? -1.988 -14.578 1.535 1 93.31 27 HIS B N 1
ATOM 1272 C CA . HIS B 1 27 ? -1.731 -15.688 0.621 1 93.31 27 HIS B CA 1
ATOM 1273 C C . HIS B 1 27 ? -0.322 -16.234 0.807 1 93.31 27 HIS B C 1
ATOM 1275 O O . HIS B 1 27 ? -0.13 -17.453 0.866 1 93.31 27 HIS B O 1
ATOM 1281 N N . THR B 1 28 ? 0.607 -15.336 0.836 1 93.75 28 THR B N 1
ATOM 1282 C CA . THR B 1 28 ? 2 -15.719 1.045 1 93.75 28 THR B CA 1
ATOM 1283 C C . THR B 1 28 ? 2.164 -16.484 2.357 1 93.75 28 THR B C 1
ATOM 1285 O O . THR B 1 28 ? 2.979 -17.391 2.449 1 93.75 28 THR B O 1
ATOM 1288 N N . ALA B 1 29 ? 1.402 -16.109 3.367 1 93.56 29 ALA B N 1
ATOM 1289 C CA . ALA B 1 29 ? 1.429 -16.781 4.664 1 93.56 29 ALA B CA 1
ATOM 1290 C C . ALA B 1 29 ? 0.614 -18.062 4.633 1 93.56 29 ALA B C 1
ATOM 1292 O O . ALA B 1 29 ? 0.448 -18.734 5.66 1 93.56 29 ALA B O 1
ATOM 1293 N N . ASP B 1 30 ? 0.03 -18.375 3.518 1 92.56 30 ASP B N 1
ATOM 1294 C CA . ASP B 1 30 ? -0.736 -19.594 3.301 1 92.56 30 ASP B CA 1
ATOM 1295 C C . ASP B 1 30 ? -2.02 -19.594 4.129 1 92.56 30 ASP B C 1
ATOM 1297 O O . ASP B 1 30 ? -2.459 -20.641 4.602 1 92.56 30 ASP B O 1
ATOM 1301 N N . LEU B 1 31 ? -2.502 -18.422 4.355 1 91 31 LEU B N 1
ATOM 1302 C CA . LEU B 1 31 ? -3.734 -18.312 5.129 1 91 31 LEU B CA 1
ATOM 1303 C C . LEU B 1 31 ? -4.953 -18.297 4.211 1 91 31 LEU B C 1
ATOM 1305 O O . LEU B 1 31 ? -6.07 -18.562 4.652 1 91 31 LEU B O 1
ATOM 1309 N N . ILE B 1 32 ? -4.688 -17.969 2.941 1 89.12 32 ILE B N 1
ATOM 1310 C CA . ILE B 1 32 ? -5.754 -18.016 1.946 1 89.12 32 ILE B CA 1
ATOM 1311 C C . ILE B 1 32 ? -5.203 -18.531 0.622 1 89.12 32 ILE B C 1
ATOM 1313 O O . ILE B 1 32 ? -4 -18.438 0.363 1 89.12 32 ILE B O 1
ATOM 1317 N N . ALA B 1 33 ? -6.016 -19.031 -0.182 1 86.94 33 ALA B N 1
ATOM 1318 C CA . ALA B 1 33 ? -5.605 -19.594 -1.468 1 86.94 33 ALA B CA 1
ATOM 1319 C C . ALA B 1 33 ? -5.449 -18.5 -2.518 1 86.94 33 ALA B C 1
ATOM 1321 O O . ALA B 1 33 ? -4.496 -18.516 -3.303 1 86.94 33 ALA B O 1
ATOM 1322 N N . ALA B 1 34 ? -6.348 -17.594 -2.506 1 82.25 34 ALA B N 1
ATOM 1323 C CA . ALA B 1 34 ? -6.34 -16.562 -3.537 1 82.25 34 ALA B CA 1
ATOM 1324 C C . ALA B 1 34 ? -5.188 -15.586 -3.324 1 82.25 34 ALA B C 1
ATOM 1326 O O . ALA B 1 34 ? -4.898 -15.188 -2.191 1 82.25 34 ALA B O 1
ATOM 1327 N N . ALA B 1 35 ? -4.602 -15.211 -4.5 1 85.94 35 ALA B N 1
ATOM 1328 C CA . ALA B 1 35 ? -3.545 -14.203 -4.48 1 85.94 35 ALA B CA 1
ATOM 1329 C C . ALA B 1 35 ? -4.125 -12.797 -4.598 1 85.94 35 ALA B C 1
ATOM 1331 O O . ALA B 1 35 ? -5.312 -12.633 -4.895 1 85.94 35 ALA B O 1
ATOM 1332 N N . GLY B 1 36 ? -3.527 -11.75 -3.953 1 89.38 36 GLY B N 1
ATOM 1333 C CA . GLY B 1 36 ? -3.887 -10.375 -4.238 1 89.38 36 GLY B CA 1
ATOM 1334 C C . GLY B 1 36 ? -3.924 -10.062 -5.723 1 89.38 36 GLY B C 1
ATOM 1335 O O . GLY B 1 36 ? -3.451 -10.852 -6.539 1 89.38 36 GLY B O 1
ATOM 1336 N N . PHE B 1 37 ? -4.805 -9.016 -6.156 1 95.94 37 PHE B N 1
ATOM 1337 C CA . PHE B 1 37 ? -4.883 -8.523 -7.527 1 95.94 37 PHE B CA 1
ATOM 1338 C C . PHE B 1 37 ? -5.516 -9.562 -8.438 1 95.94 37 PHE B C 1
ATOM 1340 O O . PHE B 1 37 ? -4.969 -9.883 -9.5 1 95.94 37 PHE B O 1
ATOM 1347 N N . SER B 1 38 ? -6.641 -10.125 -8.016 1 93.62 38 SER B N 1
ATOM 1348 C CA . SER B 1 38 ? -7.367 -11.109 -8.805 1 93.62 38 SER B CA 1
ATOM 1349 C C . SER B 1 38 ? -7.812 -10.531 -10.141 1 93.62 38 SER B C 1
ATOM 1351 O O . SER B 1 38 ? -8.398 -9.445 -10.188 1 93.62 38 SER B O 1
ATOM 1353 N N . THR B 1 39 ? -7.551 -11.289 -11.195 1 94.69 39 THR B N 1
ATOM 1354 C CA . THR B 1 39 ? -7.926 -10.836 -12.531 1 94.69 39 THR B CA 1
ATOM 1355 C C . THR B 1 39 ? -9.172 -11.57 -13.016 1 94.69 39 THR B C 1
ATOM 1357 O O . THR B 1 39 ? -9.531 -11.477 -14.195 1 94.69 39 THR B O 1
ATOM 1360 N N . GLN B 1 40 ? -9.781 -12.359 -12.094 1 92.19 40 GLN B N 1
ATOM 1361 C CA . GLN B 1 40 ? -11.062 -12.969 -12.453 1 92.19 40 GLN B CA 1
ATOM 1362 C C . GLN B 1 40 ? -12.078 -11.906 -12.859 1 92.19 40 GLN B C 1
ATOM 1364 O O . GLN B 1 40 ? -12.148 -10.836 -12.242 1 92.19 40 GLN B O 1
ATOM 1369 N N . PRO B 1 41 ? -12.828 -12.195 -13.891 1 92.5 41 PRO B N 1
ATOM 1370 C CA . PRO B 1 41 ? -13.805 -11.203 -14.328 1 92.5 41 PRO B CA 1
ATOM 1371 C C . PRO B 1 41 ? -14.875 -10.914 -13.273 1 92.5 41 PRO B C 1
ATOM 1373 O O . PRO B 1 41 ? -15.438 -11.844 -12.695 1 92.5 41 PRO B O 1
ATOM 1376 N N . PHE B 1 42 ? -15.07 -9.641 -13.023 1 90.94 42 PHE B N 1
ATOM 1377 C CA . PHE B 1 42 ? -16.109 -9.195 -12.102 1 90.94 42 PHE B CA 1
ATOM 1378 C C . PHE B 1 42 ? -17.453 -9.055 -12.812 1 90.94 42 PHE B C 1
ATOM 1380 O O . PHE B 1 42 ? -17.656 -8.117 -13.578 1 90.94 42 PHE B O 1
ATOM 1387 N N . ALA B 1 43 ? -18.359 -10.023 -12.617 1 86.38 43 ALA B N 1
ATOM 1388 C CA . ALA B 1 43 ? -19.656 -10 -13.289 1 86.38 43 ALA B CA 1
ATOM 1389 C C . ALA B 1 43 ? -20.516 -8.836 -12.789 1 86.38 43 ALA B C 1
ATOM 1391 O O . ALA B 1 43 ? -20.5 -8.516 -11.594 1 86.38 43 ALA B O 1
ATOM 1392 N N . PRO B 1 44 ? -21.156 -8.102 -13.547 1 84.5 44 PRO B N 1
ATOM 1393 C CA . PRO B 1 44 ? -21.375 -8.266 -14.984 1 84.5 44 PRO B CA 1
ATOM 1394 C C . PRO B 1 44 ? -20.438 -7.395 -15.82 1 84.5 44 PRO B C 1
ATOM 1396 O O . PRO B 1 44 ? -20.484 -7.441 -17.047 1 84.5 44 PRO B O 1
ATOM 1399 N N . LEU B 1 45 ? -19.578 -6.648 -15.25 1 86.5 45 LEU B N 1
ATOM 1400 C CA . LEU B 1 45 ? -18.766 -5.676 -15.961 1 86.5 45 LEU B CA 1
ATOM 1401 C C . LEU B 1 45 ? -17.688 -6.375 -16.781 1 86.5 45 LEU B C 1
ATOM 1403 O O . LEU B 1 45 ? -17.266 -5.875 -17.828 1 86.5 45 LEU B O 1
ATOM 1407 N N . GLY B 1 46 ? -17.172 -7.453 -16.25 1 92 46 GLY B N 1
ATOM 1408 C CA . GLY B 1 46 ? -16.172 -8.219 -16.984 1 92 46 GLY B CA 1
ATOM 1409 C C . GLY B 1 46 ? -14.766 -7.688 -16.797 1 92 46 GLY B C 1
ATOM 1410 O O . GLY B 1 46 ? -13.836 -8.109 -17.484 1 92 46 GLY B O 1
ATOM 1411 N N . ILE B 1 47 ? -14.578 -6.672 -15.961 1 94.75 47 ILE B N 1
ATOM 1412 C CA . ILE B 1 47 ? -13.25 -6.152 -15.664 1 94.75 47 ILE B CA 1
ATOM 1413 C C . ILE B 1 47 ? -12.609 -6.973 -14.547 1 94.75 47 ILE B C 1
ATOM 1415 O O . ILE B 1 47 ? -13.305 -7.684 -13.82 1 94.75 47 ILE B O 1
ATOM 1419 N N . PRO B 1 48 ? -11.297 -6.852 -14.453 1 95.88 48 PRO B N 1
ATOM 1420 C CA . PRO B 1 48 ? -10.656 -7.609 -13.375 1 95.88 48 PRO B CA 1
ATOM 1421 C C . PRO B 1 48 ? -11.25 -7.301 -12.008 1 95.88 48 PRO B C 1
ATOM 1423 O O . PRO B 1 48 ? -11.562 -6.145 -11.711 1 95.88 48 PRO B O 1
ATOM 1426 N N . GLU B 1 49 ? -11.375 -8.258 -11.211 1 94.75 49 GLU B N 1
ATOM 1427 C CA . GLU B 1 49 ? -12.016 -8.141 -9.906 1 94.75 49 GLU B CA 1
ATOM 1428 C C . GLU B 1 49 ? -11.328 -7.094 -9.039 1 94.75 49 GLU B C 1
ATOM 1430 O O . GLU B 1 49 ? -11.984 -6.336 -8.328 1 94.75 49 GLU B O 1
ATOM 1435 N N . PHE B 1 50 ? -10 -7.031 -9.062 1 96.25 50 PHE B N 1
ATOM 1436 C CA . PHE B 1 50 ? -9.305 -6.098 -8.188 1 96.25 50 PHE B CA 1
ATOM 1437 C C . PHE B 1 50 ? -9.57 -4.656 -8.609 1 96.25 50 PHE B C 1
ATOM 1439 O O . PHE B 1 50 ? -9.578 -3.752 -7.773 1 96.25 50 PHE B O 1
ATOM 1446 N N . VAL B 1 51 ? -9.828 -4.414 -9.891 1 97.31 51 VAL B N 1
ATOM 1447 C CA . VAL B 1 51 ? -10.148 -3.076 -10.375 1 97.31 51 VAL B CA 1
ATOM 1448 C C . VAL B 1 51 ? -11.562 -2.699 -9.961 1 97.31 51 VAL B C 1
ATOM 1450 O O . VAL B 1 51 ? -11.805 -1.582 -9.492 1 97.31 51 VAL B O 1
ATOM 1453 N N . ALA B 1 52 ? -12.477 -3.625 -10.156 1 96.19 52 ALA B N 1
ATOM 1454 C CA . ALA B 1 52 ? -13.852 -3.385 -9.742 1 96.19 52 ALA B CA 1
ATOM 1455 C C . ALA B 1 52 ? -13.938 -3.096 -8.242 1 96.19 52 ALA B C 1
ATOM 1457 O O . ALA B 1 52 ? -14.617 -2.158 -7.824 1 96.19 52 ALA B O 1
ATOM 1458 N N . ASN B 1 53 ? -13.25 -3.881 -7.461 1 95.56 53 ASN B N 1
ATOM 1459 C CA . ASN B 1 53 ? -13.227 -3.693 -6.016 1 95.56 53 ASN B CA 1
ATOM 1460 C C . ASN B 1 53 ? -12.617 -2.346 -5.637 1 95.56 53 ASN B C 1
ATOM 1462 O O . ASN B 1 53 ? -13.062 -1.707 -4.68 1 95.56 53 ASN B O 1
ATOM 1466 N N . ALA B 1 54 ? -11.578 -1.959 -6.375 1 98.25 54 ALA B N 1
ATOM 1467 C CA . ALA B 1 54 ? -10.945 -0.672 -6.102 1 98.25 54 ALA B CA 1
ATOM 1468 C C . ALA B 1 54 ? -11.914 0.48 -6.344 1 98.25 54 ALA B C 1
ATOM 1470 O O . ALA B 1 54 ? -11.977 1.424 -5.551 1 98.25 54 ALA B O 1
ATOM 1471 N N . LEU B 1 55 ? -12.688 0.382 -7.387 1 98.06 55 LEU B N 1
ATOM 1472 C CA . LEU B 1 55 ? -13.648 1.424 -7.723 1 98.06 55 LEU B CA 1
ATOM 1473 C C . LEU B 1 55 ? -14.789 1.455 -6.707 1 98.06 55 LEU B C 1
ATOM 1475 O O . LEU B 1 55 ? -15.18 2.527 -6.238 1 98.06 55 LEU B O 1
ATOM 1479 N N . ILE B 1 56 ? -15.289 0.344 -6.328 1 97.06 56 ILE B N 1
ATOM 1480 C CA . ILE B 1 56 ? -16.375 0.245 -5.367 1 97.06 56 ILE B CA 1
ATOM 1481 C C . ILE B 1 56 ? -15.93 0.774 -4.012 1 97.06 56 ILE B C 1
ATOM 1483 O O . ILE B 1 56 ? -16.625 1.573 -3.383 1 97.06 56 ILE B O 1
ATOM 1487 N N . SER B 1 57 ? -14.773 0.327 -3.582 1 97.94 57 SER B N 1
ATOM 1488 C CA . SER B 1 57 ? -14.289 0.764 -2.275 1 97.94 57 SER B CA 1
ATOM 1489 C C . SER B 1 57 ? -13.992 2.26 -2.268 1 97.94 57 SER B C 1
ATOM 1491 O O . SER B 1 57 ? -14.141 2.922 -1.24 1 97.94 57 SER B O 1
ATOM 1493 N N . ALA B 1 58 ? -13.562 2.77 -3.439 1 98.62 58 ALA B N 1
ATOM 1494 C CA . ALA B 1 58 ? -13.336 4.207 -3.561 1 98.62 58 ALA B CA 1
ATOM 1495 C C . ALA B 1 58 ? -14.594 4.992 -3.217 1 98.62 58 ALA B C 1
ATOM 1497 O O . ALA B 1 58 ? -14.531 6.031 -2.555 1 98.62 58 ALA B O 1
ATOM 1498 N N . CYS B 1 59 ? -15.734 4.523 -3.6 1 98.31 59 CYS B N 1
ATOM 1499 C CA . CYS B 1 59 ? -17 5.18 -3.32 1 98.31 59 CYS B CA 1
ATOM 1500 C C . CYS B 1 59 ? -17.312 5.172 -1.827 1 98.31 59 CYS B C 1
ATOM 1502 O O . CYS B 1 59 ? -17.859 6.137 -1.295 1 98.31 59 CYS B O 1
ATOM 1504 N N . PHE B 1 60 ? -16.891 4.133 -1.151 1 98.56 60 PHE B N 1
ATOM 1505 C CA . PHE B 1 60 ? -17.172 4.004 0.273 1 98.56 60 PHE B CA 1
ATOM 1506 C C . PHE B 1 60 ? -16.266 4.918 1.091 1 98.56 60 PHE B C 1
ATOM 1508 O O . PHE B 1 60 ? -16.547 5.184 2.264 1 98.56 60 PHE B O 1
ATOM 1515 N N . ALA B 1 61 ? -15.172 5.375 0.458 1 98.81 61 ALA B N 1
ATOM 1516 C CA . ALA B 1 61 ? -14.281 6.289 1.171 1 98.81 61 ALA B CA 1
ATOM 1517 C C . ALA B 1 61 ? -14.961 7.637 1.409 1 98.81 61 ALA B C 1
ATOM 1519 O O . ALA B 1 61 ? -14.625 8.344 2.361 1 98.81 61 ALA B O 1
ATOM 1520 N N . ILE B 1 62 ? -15.898 7.977 0.572 1 98.5 62 ILE B N 1
ATOM 1521 C CA . ILE B 1 62 ? -16.578 9.258 0.674 1 98.5 62 ILE B CA 1
ATOM 1522 C C . ILE B 1 62 ? -17.438 9.289 1.942 1 98.5 62 ILE B C 1
ATOM 1524 O O . ILE B 1 62 ? -17.25 10.156 2.801 1 98.5 62 ILE B O 1
ATOM 1528 N N . PRO B 1 63 ? -18.375 8.336 2.094 1 98.25 63 PRO B N 1
ATOM 1529 C CA . PRO B 1 63 ? -19.141 8.367 3.348 1 98.25 63 PRO B CA 1
ATOM 1530 C C . PRO B 1 63 ? -18.266 8.109 4.574 1 98.25 63 PRO B C 1
ATOM 1532 O O . PRO B 1 63 ? -18.562 8.594 5.664 1 98.25 63 PRO B O 1
ATOM 1535 N N . MET B 1 64 ? -17.172 7.352 4.457 1 98.69 64 MET B N 1
ATOM 1536 C CA . MET B 1 64 ? -16.266 7.168 5.59 1 98.69 64 MET B CA 1
ATOM 1537 C C . MET B 1 64 ? -15.711 8.508 6.062 1 98.69 64 MET B C 1
ATOM 1539 O O . MET B 1 64 ? -15.711 8.797 7.262 1 98.69 64 MET B O 1
ATOM 1543 N N . ALA B 1 65 ? -15.203 9.234 5.098 1 98.25 65 ALA B N 1
ATOM 1544 C CA . ALA B 1 65 ? -14.641 10.539 5.434 1 98.25 65 ALA B CA 1
ATOM 1545 C C . ALA B 1 65 ? -15.68 11.422 6.117 1 98.25 65 ALA B C 1
ATOM 1547 O O . ALA B 1 65 ? -15.367 12.125 7.078 1 98.25 65 ALA B O 1
ATOM 1548 N N . TRP B 1 66 ? -16.938 11.398 5.543 1 97.88 66 TRP B N 1
ATOM 1549 C CA . TRP B 1 66 ? -18.031 12.188 6.102 1 97.88 66 TRP B CA 1
ATOM 1550 C C . TRP B 1 66 ? -18.391 11.703 7.504 1 97.88 66 TRP B C 1
ATOM 1552 O O . TRP B 1 66 ? -18.5 12.508 8.43 1 97.88 66 TRP B O 1
ATOM 1562 N N . LEU B 1 67 ? -18.531 10.43 7.68 1 98 67 LEU B N 1
ATOM 1563 C CA . LEU B 1 67 ? -18.953 9.828 8.938 1 98 67 LEU B CA 1
ATOM 1564 C C . LEU B 1 67 ? -17.922 10.07 10.031 1 98 67 LEU B C 1
ATOM 1566 O O . LEU B 1 67 ? -18.281 10.359 11.18 1 98 67 LEU B O 1
ATOM 1570 N N . LEU B 1 68 ? -16.672 9.977 9.703 1 97.88 68 LEU B N 1
ATOM 1571 C CA . LEU B 1 68 ? -15.609 10.078 10.695 1 97.88 68 LEU B CA 1
ATOM 1572 C C . LEU B 1 68 ? -15.117 11.516 10.82 1 97.88 68 LEU B C 1
ATOM 1574 O O . LEU B 1 68 ? -14.203 11.797 11.602 1 97.88 68 LEU B O 1
ATOM 1578 N N . ARG B 1 69 ? -15.656 12.375 10.094 1 96.62 69 ARG B N 1
ATOM 1579 C CA . ARG B 1 69 ? -15.328 13.797 10.125 1 96.62 69 ARG B CA 1
ATOM 1580 C C . ARG B 1 69 ? -13.828 14.016 9.945 1 96.62 69 ARG B C 1
ATOM 1582 O O . ARG B 1 69 ? -13.195 14.719 10.742 1 96.62 69 ARG B O 1
ATOM 1589 N N . VAL B 1 70 ? -13.344 13.367 8.945 1 95.56 70 VAL B N 1
ATOM 1590 C CA . VAL B 1 70 ? -11.922 13.484 8.664 1 95.56 70 VAL B CA 1
ATOM 1591 C C . VAL B 1 70 ? -11.586 14.914 8.258 1 95.56 70 VAL B C 1
ATOM 1593 O O . VAL B 1 70 ? -12.211 15.477 7.352 1 95.56 70 VAL B O 1
ATOM 1596 N N . SER B 1 71 ? -10.711 15.523 8.945 1 93 71 SER B N 1
ATOM 1597 C CA . SER B 1 71 ? -10.266 16.891 8.695 1 93 71 SER B CA 1
ATOM 1598 C C . SER B 1 71 ? -8.836 17.109 9.188 1 93 71 SER B C 1
ATOM 1600 O O . SER B 1 71 ? -8.367 16.391 10.078 1 93 71 SER B O 1
ATOM 1602 N N . PRO B 1 72 ? -8.188 18.016 8.57 1 88.56 72 PRO B N 1
ATOM 1603 C CA . PRO B 1 72 ? -6.824 18.297 9.031 1 88.56 72 PRO B CA 1
ATOM 1604 C C . PRO B 1 72 ? -6.793 18.875 10.445 1 88.56 72 PRO B C 1
ATOM 1606 O O . PRO B 1 72 ? -5.762 18.812 11.117 1 88.56 72 PRO B O 1
ATOM 1609 N N . GLU B 1 73 ? -7.836 19.391 10.906 1 89.88 73 GLU B N 1
ATOM 1610 C CA . GLU B 1 73 ? -7.895 20.094 12.188 1 89.88 73 GLU B CA 1
ATOM 1611 C C . GLU B 1 73 ? -8.188 19.125 13.328 1 89.88 73 GLU B C 1
ATOM 1613 O O . GLU B 1 73 ? -8.047 19.484 14.5 1 89.88 73 GLU B O 1
ATOM 1618 N N . ARG B 1 74 ? -8.523 17.984 12.961 1 91.56 74 ARG B N 1
ATOM 1619 C CA . ARG B 1 74 ? -8.883 17 13.977 1 91.56 74 ARG B CA 1
ATOM 1620 C C . ARG B 1 74 ? -7.879 15.852 14 1 91.56 74 ARG B C 1
ATOM 1622 O O . ARG B 1 74 ? -7.141 15.641 13.039 1 91.56 74 ARG B O 1
ATOM 1629 N N . GLU B 1 75 ? -7.883 15.203 15.078 1 93.81 75 GLU B N 1
ATOM 1630 C CA . GLU B 1 75 ? -7.078 13.984 15.148 1 93.81 75 GLU B CA 1
ATOM 1631 C C . GLU B 1 75 ? -7.598 12.914 14.188 1 93.81 75 GLU B C 1
ATOM 1633 O O . GLU B 1 75 ? -8.812 12.789 14 1 93.81 75 GLU B O 1
ATOM 1638 N N . ALA B 1 76 ? -6.668 12.219 13.688 1 95.62 76 ALA B N 1
ATOM 1639 C CA . ALA B 1 76 ? -7.051 11.172 12.742 1 95.62 76 ALA B CA 1
ATOM 1640 C C . ALA B 1 76 ? -7.785 10.039 13.445 1 95.62 76 ALA B C 1
ATOM 1642 O O . ALA B 1 76 ? -7.305 9.516 14.453 1 95.62 76 ALA B O 1
ATOM 1643 N N . PRO B 1 77 ? -8.883 9.68 12.961 1 97.5 77 PRO B N 1
ATOM 1644 C CA . PRO B 1 77 ? -9.656 8.602 13.578 1 97.5 77 PRO B CA 1
ATOM 1645 C C . PRO B 1 77 ? -9.203 7.219 13.102 1 97.5 77 PRO B C 1
ATOM 1647 O O . PRO B 1 77 ? -9.984 6.496 12.469 1 97.5 77 PRO B O 1
ATOM 1650 N N . TRP B 1 78 ? -8.086 6.73 13.492 1 97.88 78 TRP B N 1
ATOM 1651 C CA . TRP B 1 78 ? -7.441 5.508 13.031 1 97.88 78 TRP B CA 1
ATOM 1652 C C . TRP B 1 78 ? -8.312 4.289 13.305 1 97.88 78 TRP B C 1
ATOM 1654 O O . TRP B 1 78 ? -8.547 3.469 12.414 1 97.88 78 TRP B O 1
ATOM 1664 N N . ILE B 1 79 ? -8.836 4.184 14.492 1 98.19 79 ILE B N 1
ATOM 1665 C CA . ILE B 1 79 ? -9.633 3.027 14.891 1 98.19 79 ILE B CA 1
ATOM 1666 C C . ILE B 1 79 ? -10.961 3.037 14.141 1 98.19 79 ILE B C 1
ATOM 1668 O O . ILE B 1 79 ? -11.43 1.992 13.68 1 98.19 79 ILE B O 1
ATOM 1672 N N . GLY B 1 80 ? -11.539 4.234 14.023 1 98.62 80 GLY B N 1
ATOM 1673 C CA . GLY B 1 80 ? -12.766 4.359 13.266 1 98.62 80 GLY B CA 1
ATOM 1674 C C . GLY B 1 80 ? -12.617 3.928 11.812 1 98.62 80 GLY B C 1
ATOM 1675 O O . GLY B 1 80 ? -13.5 3.268 11.266 1 98.62 80 GLY B O 1
ATOM 1676 N N . ALA B 1 81 ? -11.508 4.312 11.258 1 98.75 81 ALA B N 1
ATOM 1677 C CA . ALA B 1 81 ? -11.25 3.967 9.859 1 98.75 81 ALA B CA 1
ATOM 1678 C C . ALA B 1 81 ? -11.094 2.461 9.688 1 98.75 81 ALA B C 1
ATOM 1680 O O . ALA B 1 81 ? -11.641 1.875 8.75 1 98.75 81 ALA B O 1
ATOM 1681 N N . LEU B 1 82 ? -10.352 1.845 10.633 1 98.75 82 LEU B N 1
ATOM 1682 C CA . LEU B 1 82 ? -10.18 0.397 10.609 1 98.75 82 LEU B CA 1
ATOM 1683 C C . LEU B 1 82 ? -11.523 -0.314 10.711 1 98.75 82 LEU B C 1
ATOM 1685 O O . LEU B 1 82 ? -11.797 -1.242 9.953 1 98.75 82 LEU B O 1
ATOM 1689 N N . LEU B 1 83 ? -12.32 0.138 11.594 1 98.62 83 LEU B N 1
ATOM 1690 C CA . LEU B 1 83 ? -13.617 -0.484 11.844 1 98.62 83 LEU B CA 1
ATOM 1691 C C . LEU B 1 83 ? -14.562 -0.257 10.672 1 98.62 83 LEU B C 1
ATOM 1693 O O . LEU B 1 83 ? -15.289 -1.169 10.266 1 98.62 83 LEU B O 1
ATOM 1697 N N . PHE B 1 84 ? -14.609 0.977 10.188 1 98.81 84 PHE B N 1
ATOM 1698 C CA . PHE B 1 84 ? -15.461 1.253 9.031 1 98.81 84 PHE B CA 1
ATOM 1699 C C . PHE B 1 84 ? -15.125 0.323 7.875 1 98.81 84 PHE B C 1
ATOM 1701 O O . PHE B 1 84 ? -16.016 -0.311 7.301 1 98.81 84 PHE B O 1
ATOM 1708 N N . GLY B 1 85 ? -13.844 0.263 7.539 1 98.69 85 GLY B N 1
ATOM 1709 C CA . GLY B 1 85 ? -13.43 -0.624 6.461 1 98.69 85 GLY B CA 1
ATOM 1710 C C . GLY B 1 85 ? -13.766 -2.08 6.727 1 98.69 85 GLY B C 1
ATOM 1711 O O . GLY B 1 85 ? -14.383 -2.74 5.887 1 98.69 85 GLY B O 1
ATOM 1712 N N . GLY B 1 86 ? -13.352 -2.572 7.852 1 98.38 86 GLY B N 1
ATOM 1713 C CA . GLY B 1 86 ? -13.57 -3.969 8.195 1 98.38 86 GLY B CA 1
ATOM 1714 C C . GLY B 1 86 ? -15.031 -4.359 8.203 1 98.38 86 GLY B C 1
ATOM 1715 O O . GLY B 1 86 ? -15.414 -5.375 7.613 1 98.38 86 GLY B O 1
ATOM 1716 N N . ILE B 1 87 ? -15.828 -3.539 8.758 1 97.81 87 ILE B N 1
ATOM 1717 C CA . ILE B 1 87 ? -17.219 -3.9 8.984 1 97.81 87 ILE B CA 1
ATOM 1718 C C . ILE B 1 87 ? -18.062 -3.533 7.758 1 97.81 87 ILE B C 1
ATOM 1720 O O . ILE B 1 87 ? -18.688 -4.398 7.148 1 97.81 87 ILE B O 1
ATOM 1724 N N . VAL B 1 88 ? -18.047 -2.311 7.359 1 98.12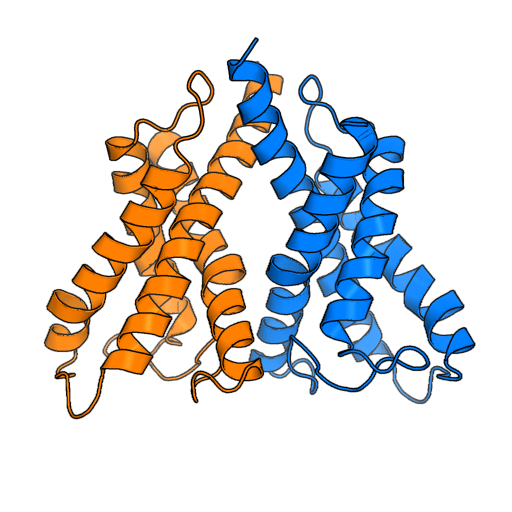 88 VAL B N 1
ATOM 1725 C CA . VAL B 1 88 ? -18.953 -1.809 6.324 1 98.12 88 VAL B CA 1
ATOM 1726 C C . VAL B 1 88 ? -18.641 -2.484 4.992 1 98.12 88 VAL B C 1
ATOM 1728 O O . VAL B 1 88 ? -19.531 -2.977 4.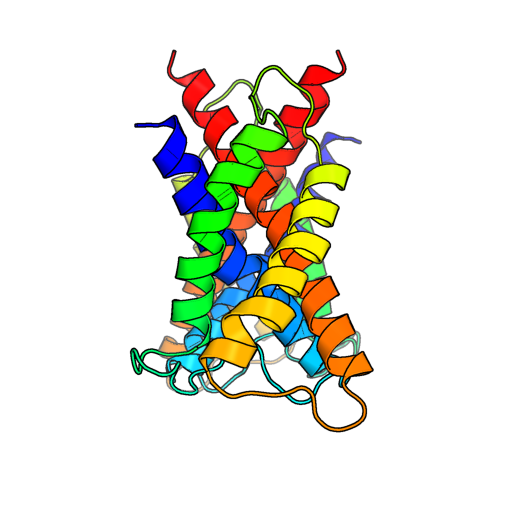309 1 98.12 88 VAL B O 1
ATOM 1731 N N . LEU B 1 89 ? -17.391 -2.562 4.645 1 97.88 89 LEU B N 1
ATOM 1732 C CA . LEU B 1 89 ? -17.062 -3.139 3.348 1 97.88 89 LEU B CA 1
ATOM 1733 C C . LEU B 1 89 ? -17.281 -4.645 3.344 1 97.88 89 LEU B C 1
ATOM 1735 O O . LEU B 1 89 ? -17.719 -5.207 2.334 1 97.88 89 LEU B O 1
ATOM 1739 N N . THR B 1 90 ? -16.953 -5.309 4.414 1 96.06 90 THR B N 1
ATOM 1740 C CA . THR B 1 90 ? -17.203 -6.742 4.492 1 96.06 90 THR B CA 1
ATOM 1741 C C . THR B 1 90 ? -18.703 -7.031 4.449 1 96.06 90 THR B C 1
ATOM 1743 O O . THR B 1 90 ? -19.141 -7.93 3.736 1 96.06 90 THR B O 1
ATOM 1746 N N . ALA B 1 91 ? -19.469 -6.25 5.227 1 95.31 91 ALA B N 1
ATOM 1747 C CA . ALA B 1 91 ? -20.922 -6.414 5.203 1 95.31 91 ALA B CA 1
ATOM 1748 C C . ALA B 1 91 ? -21.484 -6.148 3.811 1 95.31 91 ALA B C 1
ATOM 1750 O O . ALA B 1 91 ? -22.344 -6.887 3.332 1 95.31 91 ALA B O 1
ATOM 1751 N N . ALA B 1 92 ? -21.016 -5.09 3.152 1 95.06 92 ALA B N 1
ATOM 1752 C CA . ALA B 1 92 ? -21.469 -4.766 1.801 1 95.06 92 ALA B CA 1
ATOM 1753 C C . ALA B 1 92 ? -21.172 -5.91 0.836 1 95.06 92 ALA B C 1
ATOM 1755 O O . ALA B 1 92 ? -21.984 -6.211 -0.045 1 95.06 92 ALA B O 1
ATOM 1756 N N . ARG B 1 93 ? -20.016 -6.484 1.006 1 91.75 93 ARG B N 1
ATOM 1757 C CA . ARG B 1 93 ? -19.656 -7.598 0.141 1 91.75 93 ARG B CA 1
ATOM 1758 C C . ARG B 1 93 ? -20.562 -8.797 0.378 1 91.75 93 ARG B C 1
ATOM 1760 O O . ARG B 1 93 ? -21.094 -9.375 -0.57 1 91.75 93 ARG B O 1
ATOM 1767 N N . VAL B 1 94 ? -20.75 -9.18 1.586 1 89.25 94 VAL B N 1
ATOM 1768 C CA . VAL B 1 94 ? -21.453 -10.406 1.956 1 89.25 94 VAL B CA 1
ATOM 1769 C C . VAL B 1 94 ? -22.953 -10.242 1.713 1 89.25 94 VAL B C 1
ATOM 1771 O O . VAL B 1 94 ? -23.609 -11.172 1.242 1 89.25 94 VAL B O 1
ATOM 1774 N N . PHE B 1 95 ? -23.484 -9.07 1.989 1 91.5 95 PHE B N 1
ATOM 1775 C CA . PHE B 1 95 ? -24.938 -8.93 2 1 91.5 95 PHE B CA 1
ATOM 1776 C C . PHE B 1 95 ? -25.422 -8.234 0.735 1 91.5 95 PHE B C 1
ATOM 1778 O O . PHE B 1 95 ? -26.625 -8.25 0.434 1 91.5 95 PHE B O 1
ATOM 1785 N N . ALA B 1 96 ? -24.578 -7.656 -0.003 1 91.06 96 ALA B N 1
ATOM 1786 C CA . ALA B 1 96 ? -25.031 -6.914 -1.175 1 91.06 96 ALA B CA 1
ATOM 1787 C C . ALA B 1 96 ? -24.328 -7.402 -2.441 1 91.06 96 ALA B C 1
ATOM 1789 O O . ALA B 1 96 ? -24.969 -7.984 -3.322 1 91.06 96 ALA B O 1
ATOM 1790 N N . ILE B 1 97 ? -23.094 -7.402 -2.43 1 87.38 97 ILE B N 1
ATOM 1791 C CA . ILE B 1 97 ? -22.344 -7.648 -3.662 1 87.38 97 ILE B CA 1
ATOM 1792 C C . ILE B 1 97 ? -22.438 -9.125 -4.027 1 87.38 97 ILE B C 1
ATOM 1794 O O . ILE B 1 97 ? -22.766 -9.477 -5.164 1 87.38 97 ILE B O 1
ATOM 1798 N N . ASP B 1 98 ? -22.125 -9.922 -3.066 1 86.62 98 ASP B N 1
ATOM 1799 C CA . ASP B 1 98 ? -22.094 -11.352 -3.346 1 86.62 98 ASP B CA 1
ATOM 1800 C C . ASP B 1 98 ? -23.484 -11.867 -3.711 1 86.62 98 ASP B C 1
ATOM 1802 O O . ASP B 1 98 ? -23.656 -12.562 -4.715 1 86.62 98 ASP B O 1
ATOM 1806 N N . PRO B 1 99 ? -24.469 -11.547 -2.979 1 85.56 99 PRO B N 1
ATOM 1807 C CA . PRO B 1 99 ? -25.812 -11.961 -3.375 1 85.56 99 PRO B CA 1
ATOM 1808 C C . PRO B 1 99 ? -26.219 -11.43 -4.746 1 85.56 99 PRO B C 1
ATOM 1810 O O . PRO B 1 99 ? -26.891 -12.125 -5.516 1 85.56 99 PRO B O 1
ATOM 1813 N N . LEU B 1 100 ? -25.859 -10.242 -5.109 1 84.88 100 LEU B N 1
ATOM 1814 C CA . LEU B 1 100 ? -26.203 -9.656 -6.406 1 84.88 100 LEU B CA 1
ATOM 1815 C C . LEU B 1 100 ? -25.516 -10.414 -7.535 1 84.88 100 LEU B C 1
ATOM 1817 O O . LEU B 1 100 ? -26.016 -10.461 -8.656 1 84.88 100 LEU B O 1
ATOM 1821 N N . ARG B 1 101 ? -24.422 -11.016 -7.172 1 85.88 101 ARG B N 1
ATOM 1822 C CA . ARG B 1 101 ? -23.672 -11.773 -8.172 1 85.88 101 ARG B CA 1
ATOM 1823 C C . ARG B 1 101 ? -24.078 -13.242 -8.164 1 85.88 101 ARG B C 1
ATOM 1825 O O . ARG B 1 101 ? -23.516 -14.047 -8.906 1 85.88 101 ARG B O 1
ATOM 1832 N N . GLY B 1 102 ? -24.922 -13.578 -7.207 1 80.5 102 GLY B N 1
ATOM 1833 C CA . GLY B 1 102 ? -25.422 -14.945 -7.109 1 80.5 102 GLY B CA 1
ATOM 1834 C C . GLY B 1 102 ? -24.5 -15.852 -6.305 1 80.5 102 GLY B C 1
ATOM 1835 O O . GLY B 1 102 ? -24.562 -17.078 -6.438 1 80.5 102 GLY B O 1
ATOM 1836 N N . LEU B 1 103 ? -23.547 -15.195 -5.707 1 76.5 103 LEU B N 1
ATOM 1837 C CA . LEU B 1 103 ? -22.641 -15.961 -4.863 1 76.5 103 LEU B CA 1
ATOM 1838 C C . LEU B 1 103 ? -23.203 -16.094 -3.447 1 76.5 103 LEU B C 1
ATOM 1840 O O . LEU B 1 103 ? -23.531 -15.086 -2.809 1 76.5 103 LEU B O 1
ATOM 1844 N N . TRP B 1 104 ? -23.5 -17.219 -3.111 1 71.5 104 TRP B N 1
ATOM 1845 C CA . TRP B 1 104 ? -24.016 -17.5 -1.774 1 71.5 104 TRP 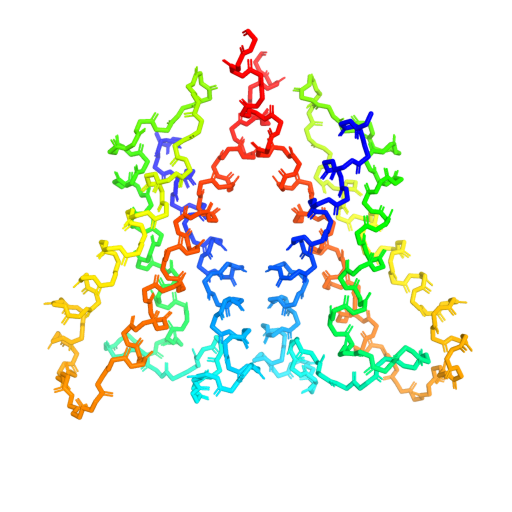B CA 1
ATOM 1846 C C . TRP B 1 104 ? -22.984 -18.219 -0.924 1 71.5 104 TRP B C 1
ATOM 1848 O O . TRP B 1 104 ? -22.203 -19.016 -1.441 1 71.5 104 TRP B O 1
ATOM 1858 N N . PRO B 1 105 ? -22.859 -17.641 0.304 1 65.12 105 PRO B N 1
ATOM 1859 C CA . PRO B 1 105 ? -21.891 -18.312 1.178 1 65.12 105 PRO B CA 1
ATOM 1860 C C . PRO B 1 105 ? -22.109 -19.812 1.242 1 65.12 105 PRO B C 1
ATOM 1862 O O . PRO B 1 105 ? -23.25 -20.281 1.336 1 65.12 105 PRO B O 1
ATOM 1865 N N . SER B 1 106 ? -21.156 -20.562 0.671 1 66 106 SER B N 1
ATOM 1866 C CA . SER B 1 106 ? -21.219 -22.016 0.832 1 66 106 SER B CA 1
ATOM 1867 C C . SER B 1 106 ? -20 -22.547 1.565 1 66 106 SER B C 1
ATOM 1869 O O . SER B 1 106 ? -18.906 -21.984 1.435 1 66 106 SER B O 1
ATOM 1871 N N . GLY B 1 107 ? -20.188 -23.516 2.441 1 66.69 107 GLY B N 1
ATOM 1872 C CA . GLY B 1 107 ? -19.125 -24.156 3.188 1 66.69 107 GLY B CA 1
ATOM 1873 C C . GLY B 1 107 ? -18.594 -23.312 4.32 1 66.69 107 GLY B C 1
ATOM 1874 O O . GLY B 1 107 ? -19.312 -22.469 4.867 1 66.69 107 GLY B O 1
ATOM 1875 N N . ASN B 1 108 ? -17.391 -23.703 4.758 1 70.69 108 ASN B N 1
ATOM 1876 C CA . ASN B 1 108 ? -16.75 -22.938 5.828 1 70.69 108 ASN B CA 1
ATOM 1877 C C . ASN B 1 108 ? -16.188 -21.609 5.316 1 70.69 108 ASN B C 1
ATOM 1879 O O . ASN B 1 108 ? -15.062 -21.562 4.828 1 70.69 108 ASN B O 1
ATOM 1883 N N . MET B 1 109 ? -16.938 -20.578 5.336 1 77.69 109 MET B N 1
ATOM 1884 C CA . MET B 1 109 ? -16.578 -19.281 4.773 1 77.69 109 MET B CA 1
ATOM 1885 C C . MET B 1 109 ? -15.789 -18.453 5.777 1 77.69 109 MET B C 1
ATOM 1887 O O . MET B 1 109 ? -15.344 -17.344 5.465 1 77.69 109 MET B O 1
ATOM 1891 N N . MET B 1 110 ? -15.523 -19.047 6.887 1 80 110 MET B N 1
ATOM 1892 C CA . MET B 1 110 ? -14.945 -18.25 7.961 1 80 110 MET B CA 1
ATOM 1893 C C . MET B 1 110 ? -13.562 -17.734 7.582 1 80 110 MET B C 1
ATOM 1895 O O . MET B 1 110 ? -13.25 -16.562 7.758 1 80 110 MET B O 1
ATOM 1899 N N . PRO B 1 111 ? -12.742 -18.562 7.008 1 77.75 111 PRO B N 1
ATOM 1900 C CA . PRO B 1 111 ? -11.422 -18.047 6.641 1 77.75 111 PRO B CA 1
ATOM 1901 C C . PRO B 1 111 ? -11.484 -16.953 5.578 1 77.75 111 PRO B C 1
ATOM 1903 O O . PRO B 1 111 ? -10.711 -15.992 5.637 1 77.75 111 PRO B O 1
ATOM 1906 N N . VAL B 1 112 ? -12.367 -17.125 4.719 1 80.31 112 VAL B N 1
ATOM 1907 C CA . VAL B 1 112 ? -12.516 -16.156 3.645 1 80.31 112 VAL B CA 1
ATOM 1908 C C . VAL B 1 112 ? -13.07 -14.844 4.207 1 80.31 112 VAL B C 1
ATOM 1910 O O . VAL B 1 112 ? -12.625 -13.758 3.828 1 80.31 112 VAL B O 1
ATOM 1913 N N . LEU B 1 113 ? -13.969 -15 5.102 1 87.94 113 LEU B N 1
ATOM 1914 C CA . LEU B 1 113 ? -14.555 -13.82 5.723 1 87.94 113 LEU B CA 1
ATOM 1915 C C . LEU B 1 113 ? -13.531 -13.094 6.586 1 87.94 113 LEU B C 1
ATOM 1917 O O . LEU B 1 113 ? -13.477 -11.859 6.586 1 87.94 113 LEU B O 1
ATOM 1921 N N . ALA B 1 114 ? -12.766 -13.867 7.309 1 91.81 114 ALA B N 1
ATOM 1922 C CA . ALA B 1 114 ? -11.734 -13.281 8.156 1 91.81 114 ALA B CA 1
ATOM 1923 C C . ALA B 1 114 ? -10.695 -12.531 7.32 1 91.81 114 ALA B C 1
ATOM 1925 O O . ALA B 1 114 ? -10.266 -11.438 7.684 1 91.81 114 ALA B O 1
ATOM 1926 N N . ALA B 1 115 ? -10.352 -13.125 6.207 1 92.38 115 ALA B N 1
ATOM 1927 C CA . ALA B 1 115 ? -9.383 -12.492 5.312 1 92.38 115 ALA B CA 1
ATOM 1928 C C . ALA B 1 115 ? -9.945 -11.219 4.699 1 92.38 115 ALA B C 1
ATOM 1930 O O . ALA B 1 115 ? -9.25 -10.203 4.602 1 92.38 115 ALA B O 1
ATOM 1931 N N . GLY B 1 116 ? -11.219 -11.32 4.312 1 93.5 116 GLY B N 1
ATOM 1932 C CA . GLY B 1 116 ? -11.883 -10.141 3.793 1 93.5 116 GLY B CA 1
ATOM 1933 C C . GLY B 1 116 ? -11.977 -9.016 4.805 1 93.5 116 GLY B C 1
ATOM 1934 O O . GLY B 1 116 ? -11.719 -7.852 4.477 1 93.5 116 GLY B O 1
ATOM 1935 N N . PHE B 1 117 ? -12.32 -9.406 6.027 1 96.69 117 PHE B N 1
ATOM 1936 C CA . PHE B 1 117 ? -12.414 -8.43 7.102 1 96.69 117 PHE B CA 1
ATOM 1937 C C . PHE B 1 117 ? -11.07 -7.75 7.336 1 96.69 117 PHE B C 1
ATOM 1939 O O . PHE B 1 117 ? -11 -6.527 7.449 1 96.69 117 PHE B O 1
ATOM 1946 N N . ALA B 1 118 ? -10.047 -8.562 7.402 1 97.75 118 ALA B N 1
ATOM 1947 C CA . ALA B 1 118 ? -8.703 -8.031 7.645 1 97.75 118 ALA B CA 1
ATOM 1948 C C . ALA B 1 118 ? -8.273 -7.094 6.52 1 97.75 118 ALA B C 1
ATOM 1950 O O . ALA B 1 118 ? -7.789 -5.988 6.773 1 97.75 118 ALA B O 1
ATOM 1951 N N . ALA B 1 119 ? -8.461 -7.492 5.289 1 98.12 119 ALA B N 1
ATOM 1952 C CA . ALA B 1 119 ? -8.07 -6.691 4.129 1 98.12 119 ALA B CA 1
ATOM 1953 C C . ALA B 1 119 ? -8.867 -5.391 4.066 1 98.12 119 ALA B C 1
ATOM 1955 O O . ALA B 1 119 ? -8.312 -4.332 3.771 1 98.12 119 ALA B O 1
ATOM 1956 N N . ASN B 1 120 ? -10.133 -5.492 4.398 1 98.69 120 ASN B N 1
ATOM 1957 C CA . ASN B 1 120 ? -10.992 -4.316 4.371 1 98.69 120 ASN B CA 1
ATOM 1958 C C . ASN B 1 120 ? -10.664 -3.352 5.508 1 98.69 120 ASN B C 1
ATOM 1960 O O . ASN B 1 120 ? -10.766 -2.133 5.344 1 98.69 120 ASN B O 1
ATOM 1964 N N . ALA B 1 121 ? -10.336 -3.926 6.625 1 98.88 121 ALA B N 1
ATOM 1965 C CA . ALA B 1 121 ? -9.883 -3.078 7.723 1 98.88 121 ALA B CA 1
ATOM 1966 C C . ALA B 1 121 ? -8.625 -2.299 7.336 1 98.88 121 ALA B C 1
ATOM 1968 O O . ALA B 1 121 ? -8.539 -1.093 7.582 1 98.88 121 ALA B O 1
ATOM 1969 N N . VAL B 1 122 ? -7.719 -2.957 6.711 1 98.81 122 VAL B N 1
ATOM 1970 C CA . VAL B 1 122 ? -6.469 -2.324 6.297 1 98.81 122 VAL B CA 1
ATOM 1971 C C . VAL B 1 122 ? -6.742 -1.321 5.18 1 98.81 122 VAL B C 1
ATOM 1973 O O . VAL B 1 122 ? -6.09 -0.279 5.098 1 98.81 122 VAL B O 1
ATOM 1976 N N . TRP B 1 123 ? -7.707 -1.631 4.375 1 98.81 123 TRP B N 1
ATOM 1977 C CA . TRP B 1 123 ? -8.148 -0.64 3.398 1 98.81 123 TRP B CA 1
ATOM 1978 C C . TRP B 1 123 ? -8.57 0.653 4.09 1 98.81 123 TRP B C 1
ATOM 1980 O O . TRP B 1 123 ? -8.203 1.746 3.652 1 98.81 123 TRP B O 1
ATOM 1990 N N . GLY B 1 124 ? -9.43 0.562 5.121 1 98.94 124 GLY B N 1
ATOM 1991 C CA . GLY B 1 124 ? -9.844 1.746 5.855 1 98.94 124 GLY B CA 1
ATOM 1992 C C . GLY B 1 124 ? -8.672 2.545 6.406 1 98.94 124 GLY B C 1
ATOM 1993 O O . GLY B 1 124 ? -8.648 3.773 6.289 1 98.94 124 GLY B O 1
ATOM 1994 N N . PHE B 1 125 ? -7.758 1.848 7.008 1 98.81 125 PHE B N 1
ATOM 1995 C CA . PHE B 1 125 ? -6.523 2.457 7.488 1 98.81 125 PHE B CA 1
ATOM 1996 C C . PHE B 1 125 ? -5.793 3.162 6.355 1 98.81 125 PHE B C 1
ATOM 1998 O O . PHE B 1 125 ? -5.379 4.316 6.5 1 98.81 125 PHE B O 1
ATOM 2005 N N . GLY B 1 126 ? -5.668 2.52 5.25 1 98.88 126 GLY B N 1
ATOM 2006 C CA . GLY B 1 126 ? -4.957 3.07 4.109 1 98.88 126 GLY B CA 1
ATOM 2007 C C . GLY B 1 126 ? -5.633 4.297 3.521 1 98.88 126 GLY B C 1
ATOM 2008 O O . GLY B 1 126 ? -4.957 5.25 3.125 1 98.88 126 GLY B O 1
ATOM 2009 N N . ALA B 1 127 ? -6.902 4.203 3.438 1 98.88 127 ALA B N 1
ATOM 2010 C CA . ALA B 1 127 ? -7.641 5.355 2.932 1 98.88 127 ALA B CA 1
ATOM 2011 C C . ALA B 1 127 ? -7.387 6.59 3.795 1 98.88 127 ALA B C 1
ATOM 2013 O O . ALA B 1 127 ? -7.172 7.688 3.271 1 98.88 127 ALA B O 1
ATOM 2014 N N . LEU B 1 128 ? -7.41 6.359 5.062 1 98.62 128 LEU B N 1
ATOM 2015 C CA . LEU B 1 128 ? -7.156 7.473 5.973 1 98.62 128 LEU B CA 1
ATOM 2016 C C . LEU B 1 128 ? -5.719 7.969 5.84 1 98.62 128 LEU B C 1
ATOM 2018 O O . LEU B 1 128 ? -5.469 9.172 5.883 1 98.62 128 LEU B O 1
ATOM 2022 N N . VAL B 1 129 ? -4.812 7.055 5.695 1 98.38 129 VAL B N 1
ATOM 2023 C CA . VAL B 1 129 ? -3.41 7.41 5.512 1 98.38 129 VAL B CA 1
ATOM 2024 C C . VAL B 1 129 ? -3.264 8.328 4.301 1 98.38 129 VAL B C 1
ATOM 2026 O O . VAL B 1 129 ? -2.629 9.383 4.383 1 98.38 129 VAL B O 1
ATOM 2029 N N . PHE B 1 130 ? -3.854 7.992 3.23 1 98.62 130 PHE B N 1
ATOM 2030 C CA . PHE B 1 130 ? -3.764 8.805 2.021 1 98.62 130 PHE B CA 1
ATOM 2031 C C . PHE B 1 130 ? -4.434 10.156 2.229 1 98.62 130 PHE B C 1
ATOM 2033 O O . PHE B 1 130 ? -3.902 11.188 1.816 1 98.62 130 PHE B O 1
ATOM 2040 N N . MET B 1 131 ? -5.598 10.141 2.861 1 97.81 131 MET B N 1
ATOM 2041 C CA . MET B 1 131 ? -6.297 11.406 3.078 1 97.81 131 MET B CA 1
ATOM 2042 C C . MET B 1 131 ? -5.453 12.359 3.916 1 97.81 131 MET B C 1
ATOM 2044 O O . MET B 1 131 ? -5.277 13.523 3.553 1 97.81 131 MET B O 1
ATOM 2048 N N . ARG B 1 132 ? -4.918 11.805 4.945 1 96.75 132 ARG B N 1
ATOM 2049 C CA . ARG B 1 132 ? -4.121 12.641 5.836 1 96.75 132 ARG B CA 1
ATOM 2050 C C . ARG B 1 132 ? -2.865 13.148 5.137 1 96.75 132 ARG B C 1
ATOM 2052 O O . ARG B 1 132 ? -2.479 14.305 5.309 1 96.75 132 ARG B O 1
ATOM 2059 N N . ALA B 1 133 ? -2.248 12.344 4.422 1 96.44 133 ALA B N 1
ATOM 2060 C CA . ALA B 1 133 ? -1.037 12.727 3.703 1 96.44 133 ALA B CA 1
ATOM 2061 C C . ALA B 1 133 ? -1.323 13.852 2.711 1 96.44 133 ALA B C 1
ATOM 2063 O O . ALA B 1 133 ? -0.581 14.836 2.646 1 96.44 133 ALA B O 1
ATOM 2064 N N . PHE B 1 134 ? -2.412 13.727 1.992 1 95.5 134 PHE B N 1
ATOM 2065 C CA . PHE B 1 134 ? -2.727 14.68 0.937 1 95.5 134 PHE B CA 1
ATOM 2066 C C . PHE B 1 134 ? -3.277 15.977 1.524 1 95.5 134 PHE B C 1
ATOM 2068 O O . PHE B 1 134 ? -3.092 17.047 0.953 1 95.5 134 PHE B O 1
ATOM 2075 N N . MET B 1 135 ? -3.914 15.922 2.641 1 92 135 MET B N 1
ATOM 2076 C CA . MET B 1 135 ? -4.422 17.109 3.32 1 92 135 MET B CA 1
ATOM 2077 C C . MET B 1 135 ? -3.279 17.938 3.889 1 92 135 MET B C 1
ATOM 2079 O O . MET B 1 135 ? -3.371 19.172 3.953 1 92 135 MET B O 1
ATOM 2083 N N . SER B 1 136 ? -2.318 17.328 4.297 1 85.31 136 SER B N 1
ATOM 2084 C CA . SER B 1 136 ? -1.182 18.047 4.867 1 85.31 136 SER B CA 1
ATOM 2085 C C . SER B 1 136 ? -0.431 18.828 3.799 1 85.31 136 SER B C 1
ATOM 2087 O O . SER B 1 136 ? 0.256 19.797 4.105 1 85.31 136 SER B O 1
ATOM 2089 N N . ASP B 1 137 ? -0.483 18.438 2.623 1 77.31 137 ASP B N 1
ATOM 2090 C CA . ASP B 1 137 ? 0.193 19.109 1.517 1 77.31 137 ASP B CA 1
ATOM 2091 C C . ASP B 1 137 ? -0.599 20.328 1.044 1 77.31 137 ASP B C 1
ATOM 2093 O O . ASP B 1 137 ? -0.018 21.297 0.571 1 77.31 137 ASP B O 1
ATOM 2097 N N . ASP B 1 138 ? -1.827 20.219 1.014 1 68.62 138 ASP B N 1
ATOM 2098 C CA . ASP B 1 138 ? -2.674 21.344 0.599 1 68.62 138 ASP B CA 1
ATOM 2099 C C . ASP B 1 138 ? -2.598 22.484 1.601 1 68.62 138 ASP B C 1
ATOM 2101 O O . ASP B 1 138 ? -2.678 23.656 1.219 1 68.62 138 ASP B O 1
ATOM 2105 N N . ALA B 1 139 ? -2.451 22.266 2.812 1 59.59 139 ALA B N 1
ATOM 2106 C CA . ALA B 1 139 ? -2.398 23.312 3.832 1 59.59 139 ALA B CA 1
ATOM 2107 C C . ALA B 1 139 ? -1.159 24.172 3.656 1 59.59 139 ALA B C 1
ATOM 2109 O O . ALA B 1 139 ? -1.174 25.359 4 1 59.59 139 ALA B O 1
ATOM 2110 N N . GLY B 1 140 ? -0.171 23.578 3.145 1 49.19 140 GLY B N 1
ATOM 2111 C CA . GLY B 1 140 ? 1.022 24.391 2.965 1 49.19 140 GLY B CA 1
ATOM 2112 C C . GLY B 1 140 ? 0.901 25.391 1.825 1 49.19 140 GLY B C 1
ATOM 2113 O O . GLY B 1 140 ? 1.771 26.234 1.647 1 49.19 140 GLY B O 1
ATOM 2114 N N . GLU B 1 141 ? -0.034 25.172 0.931 1 50.12 141 GLU B N 1
ATOM 2115 C CA . GLU B 1 141 ? -0.18 26.094 -0.188 1 50.12 141 GLU B CA 1
ATOM 2116 C C . GLU B 1 141 ? -0.93 27.359 0.232 1 50.12 141 GLU B C 1
ATOM 2118 O O . GLU B 1 141 ? -0.866 28.391 -0.451 1 50.12 141 GLU B O 1
ATOM 2123 N N . ASP B 1 142 ? -1.719 27.359 1.302 1 45.31 142 ASP B N 1
ATOM 2124 C CA . ASP B 1 142 ? -2.395 28.594 1.696 1 45.31 142 ASP B CA 1
ATOM 2125 C C . ASP B 1 142 ? -1.51 29.422 2.615 1 45.31 142 ASP B C 1
ATOM 2127 O O . ASP B 1 142 ? -0.817 28.891 3.482 1 45.31 142 ASP B O 1
#

Radius of gyration: 19.14 Å; Cα contacts (8 Å, |Δi|>4): 455; chains: 2; bounding box: 54×53×41 Å